Protein AF-A0A915PHS6-F1 (afdb_monomer)

Mean predicted aligned error: 7.38 Å

pLDDT: mean 86.79, std 9.76, range [47.12, 97.94]

Nearest PDB structures (foldseek):
  7b3a-assembly1_A  TM=6.253E-01  e=1.101E-06  Paenibacillus larvae subsp. larvae
  7n1l-assembly3_C  TM=7.952E-01  e=6.755E-03  Brucella abortus 2308
  7n1l-assembly3_G  TM=7.813E-01  e=8.537E-03  Brucella abortus 2308
  2cnt-assembly4_D  TM=6.034E-01  e=3.411E-01  Salmonella enterica subsp. enterica serovar Typhimurium str. LT2
  3f8k-assembly1_A  TM=5.743E-01  e=2.014E-01  Saccharolobus solfataricus P2

Secondary structure (DSSP, 8-state):
-EEEEEEE-SS-SS-EEEEEEEEEEEETTEEEEEEEEE-GGGTT-EEEEEE--TTTT-----TTTEEEEEEEEEESS----TTS-HHHHHHS---SEEHHHHHHHHHHHHHT-STTHHHH-EEEEEEETTT--HHHHHIIIIIS---EE--S-EEEEEE-HHHHHHHHHTT----TTEEEEE--TTTHHHHHHHHHHHBSS--HHHHHHHHTSTTEEEEEEEETTEEEEEEEEETTEEEEEEESSHHHHHHHHHHHHTTSPTTSPEEEEEE--SSHHHHHHHHT-SEEEEEEEEESS-----B-GGGEEEB-TTGGG-

Radius of gyration: 22.58 Å; Cα contacts (8 Å, |Δi|>4): 628; chains: 1; bounding box: 56×39×68 Å

Organism: NCBI:txid48799

Structure (mmCIF, N/CA/C/O backbone):
data_AF-A0A915PHS6-F1
#
_entry.id   AF-A0A915PHS6-F1
#
loop_
_atom_site.group_PDB
_atom_site.id
_atom_site.type_symbol
_atom_site.label_atom_id
_atom_site.label_alt_id
_atom_site.label_comp_id
_atom_site.label_asym_id
_atom_site.label_entity_id
_atom_site.label_seq_id
_atom_site.pdbx_PDB_ins_code
_atom_site.Cartn_x
_atom_site.Cartn_y
_atom_site.Cartn_z
_atom_site.occupancy
_atom_site.B_iso_or_equiv
_atom_site.auth_seq_id
_atom_site.auth_comp_id
_atom_site.auth_asym_id
_atom_site.auth_atom_id
_atom_site.pdbx_PDB_model_num
ATOM 1 N N . MET A 1 1 ? -8.489 11.944 3.911 1.00 85.25 1 MET A N 1
ATOM 2 C CA . MET A 1 1 ? -7.874 10.938 4.809 1.00 85.25 1 MET A CA 1
ATOM 3 C C . MET A 1 1 ? -8.516 11.085 6.174 1.00 85.25 1 MET A C 1
ATOM 5 O O . MET A 1 1 ? -8.616 12.214 6.632 1.00 85.25 1 MET A O 1
ATOM 9 N N . ALA A 1 2 ? -8.977 9.992 6.776 1.00 91.50 2 ALA A N 1
ATOM 10 C CA . ALA A 1 2 ? -9.532 9.974 8.125 1.00 91.50 2 ALA A CA 1
ATOM 11 C C . ALA A 1 2 ? -8.451 9.581 9.138 1.00 91.50 2 ALA A C 1
ATOM 13 O O . ALA A 1 2 ? -7.659 8.684 8.846 1.00 91.50 2 ALA A O 1
ATOM 14 N N . THR A 1 3 ? -8.426 10.212 10.312 1.00 93.69 3 THR A N 1
ATOM 15 C CA . THR A 1 3 ? -7.513 9.843 11.404 1.00 93.69 3 THR A CA 1
ATOM 16 C C . THR A 1 3 ? -8.230 9.761 12.744 1.00 93.69 3 THR A C 1
ATOM 18 O O . THR A 1 3 ? -9.164 10.513 13.029 1.00 93.69 3 THR A O 1
ATOM 21 N N . VAL A 1 4 ? -7.785 8.836 13.589 1.00 93.88 4 VAL A N 1
ATOM 22 C CA . VAL A 1 4 ? -8.309 8.650 14.944 1.00 93.88 4 VAL A CA 1
ATOM 23 C C . VAL A 1 4 ? -7.133 8.533 15.899 1.00 93.88 4 VAL A C 1
ATOM 25 O O . VAL A 1 4 ? -6.211 7.760 15.652 1.00 93.88 4 VAL A O 1
ATOM 28 N N . ILE A 1 5 ? -7.176 9.304 16.980 1.00 93.12 5 ILE A N 1
ATOM 29 C CA . ILE A 1 5 ? -6.213 9.266 18.082 1.00 93.12 5 ILE A CA 1
ATOM 30 C C . ILE A 1 5 ? -6.974 8.877 19.345 1.00 93.12 5 ILE A C 1
ATOM 32 O O . ILE A 1 5 ? -8.045 9.431 19.602 1.00 93.12 5 ILE A O 1
ATOM 36 N N . VAL A 1 6 ? -6.427 7.967 20.146 1.00 93.06 6 VAL A N 1
ATOM 37 C CA . VAL A 1 6 ? -6.936 7.670 21.489 1.00 93.06 6 VAL A CA 1
ATOM 38 C C . VAL A 1 6 ? -5.856 7.978 22.511 1.00 93.06 6 VAL A C 1
ATOM 40 O O . VAL A 1 6 ? -4.720 7.525 22.379 1.00 93.06 6 VAL A O 1
ATOM 43 N N . LEU A 1 7 ? -6.219 8.751 23.527 1.00 91.81 7 LEU A N 1
ATOM 44 C CA . LEU A 1 7 ? -5.337 9.171 24.605 1.00 91.81 7 LEU A CA 1
ATOM 45 C C . LEU A 1 7 ? -5.564 8.335 25.867 1.00 91.81 7 LEU A C 1
ATOM 47 O O . LEU A 1 7 ? -6.705 8.073 26.246 1.00 91.81 7 LEU A O 1
ATOM 51 N N . ASP A 1 8 ? -4.482 7.979 26.549 1.00 89.88 8 ASP A N 1
ATOM 52 C CA . ASP A 1 8 ? -4.525 7.529 27.937 1.00 89.88 8 ASP A CA 1
ATOM 53 C C . ASP A 1 8 ? -4.286 8.721 28.866 1.00 89.88 8 ASP A C 1
ATOM 55 O O . ASP A 1 8 ? -3.217 9.340 28.855 1.00 89.88 8 ASP A O 1
ATOM 59 N N . SER A 1 9 ? -5.304 9.041 29.660 1.00 78.38 9 SER A N 1
ATOM 60 C CA . SER A 1 9 ? -5.283 10.102 30.667 1.00 78.38 9 SER A CA 1
ATOM 61 C C . SER A 1 9 ? -5.549 9.580 32.081 1.00 78.38 9 SER A C 1
ATOM 63 O O . SER A 1 9 ? -5.835 10.383 32.964 1.00 78.38 9 SER A O 1
ATOM 65 N N . ILE A 1 10 ? -5.517 8.260 32.304 1.00 68.94 10 ILE A N 1
ATOM 66 C CA . ILE A 1 10 ? -5.968 7.659 33.570 1.00 68.94 10 ILE A CA 1
ATOM 67 C C . ILE A 1 10 ? -4.944 7.880 34.698 1.00 68.94 10 ILE A C 1
ATOM 69 O O . ILE A 1 10 ? -5.339 8.000 35.854 1.00 68.94 10 ILE A O 1
ATOM 73 N N . GLU A 1 11 ? -3.649 8.033 34.383 1.00 57.91 11 GLU A N 1
ATOM 74 C CA . GLU A 1 11 ? -2.589 8.113 35.411 1.00 57.91 11 GLU A CA 1
ATOM 75 C C . GLU A 1 11 ? -1.558 9.250 35.239 1.00 57.91 11 GLU A C 1
ATOM 77 O O . GLU A 1 11 ? -0.680 9.413 36.088 1.00 57.91 11 GLU A O 1
ATOM 82 N N . LYS A 1 12 ? -1.612 10.059 34.168 1.00 56.84 12 LYS A N 1
ATOM 83 C CA . LYS A 1 12 ? -0.543 11.030 33.839 1.00 56.84 12 LYS A CA 1
ATOM 84 C C . LYS A 1 12 ? -1.046 12.472 33.726 1.00 56.84 12 LYS A C 1
ATOM 86 O O . LYS A 1 12 ? -2.060 12.738 33.091 1.00 56.84 12 LYS A O 1
ATOM 91 N N . ASN A 1 13 ? -0.256 13.420 34.253 1.00 57.81 13 ASN A N 1
ATOM 92 C CA . ASN A 1 13 ? -0.472 14.874 34.105 1.00 57.81 13 ASN A CA 1
ATOM 93 C C . ASN A 1 13 ? -0.464 15.344 32.634 1.00 57.81 13 ASN A C 1
ATOM 95 O O . ASN A 1 13 ? -0.973 16.421 32.329 1.00 57.81 13 ASN A O 1
ATOM 99 N N . LEU A 1 14 ? 0.112 14.546 31.728 1.00 67.38 14 LEU A N 1
ATOM 100 C CA . LEU A 1 14 ? 0.072 14.735 30.279 1.00 67.38 14 LEU A CA 1
ATOM 101 C C . LEU A 1 14 ? -0.453 13.447 29.628 1.00 67.38 14 LEU A C 1
ATOM 103 O O . LEU A 1 14 ? 0.098 12.380 29.913 1.00 67.38 14 LEU A O 1
ATOM 107 N N . PRO A 1 15 ? -1.479 13.523 28.763 1.00 77.38 15 PRO A N 1
ATOM 108 C CA . PRO A 1 15 ? -2.030 12.346 28.113 1.00 77.38 15 PRO A CA 1
ATOM 109 C C . PRO A 1 15 ? -1.012 11.726 27.154 1.00 77.38 15 PRO A C 1
ATOM 111 O O . PRO A 1 15 ? -0.382 12.427 26.359 1.00 77.38 15 PRO A O 1
ATOM 114 N N . ALA A 1 16 ? -0.867 10.404 27.217 1.00 87.38 16 ALA A N 1
ATOM 115 C CA . ALA A 1 16 ? -0.057 9.639 26.273 1.00 87.38 16 ALA A CA 1
ATOM 116 C C . ALA A 1 16 ? -0.931 9.129 25.118 1.00 87.38 16 ALA A C 1
ATOM 118 O O . ALA A 1 16 ? -2.121 8.884 25.302 1.00 87.38 16 ALA A O 1
ATOM 119 N N . ILE A 1 17 ? -0.358 8.945 23.926 1.00 89.88 17 ILE A N 1
ATOM 120 C CA . ILE A 1 17 ? -1.075 8.309 22.811 1.00 89.88 17 ILE A CA 1
ATOM 121 C C . ILE A 1 17 ? -1.164 6.810 23.103 1.00 89.88 17 ILE A C 1
ATOM 123 O O . ILE A 1 17 ? -0.149 6.122 23.115 1.00 89.88 17 ILE A O 1
ATOM 127 N N . ALA A 1 18 ? -2.379 6.319 23.334 1.00 92.75 18 ALA A N 1
ATOM 128 C CA . ALA A 1 18 ? -2.661 4.909 23.577 1.00 92.75 18 ALA A CA 1
ATOM 129 C C . ALA A 1 18 ? -2.905 4.138 22.276 1.00 92.75 18 ALA A C 1
ATOM 131 O O . ALA A 1 18 ? -2.557 2.962 22.176 1.00 92.75 18 ALA A O 1
ATOM 132 N N . ALA A 1 19 ? -3.515 4.790 21.284 1.00 93.75 19 ALA A N 1
ATOM 133 C CA . ALA A 1 19 ? -3.708 4.232 19.953 1.00 93.75 19 ALA A CA 1
ATOM 134 C C . ALA A 1 19 ? -3.827 5.316 18.881 1.00 93.75 19 ALA A C 1
ATOM 136 O O . ALA A 1 19 ? -4.217 6.455 19.156 1.00 93.75 19 ALA A O 1
ATOM 137 N N . LEU A 1 20 ? -3.513 4.934 17.647 1.00 94.38 20 LEU A N 1
ATOM 138 C CA . LEU A 1 20 ? -3.573 5.784 16.470 1.00 94.38 20 LEU A CA 1
ATOM 139 C C . LEU A 1 20 ? -3.988 4.951 15.255 1.00 94.38 20 LEU A C 1
ATOM 141 O O . LEU A 1 20 ? -3.519 3.832 15.062 1.00 94.38 20 LEU A O 1
ATOM 145 N N . GLY A 1 21 ? -4.820 5.518 14.390 1.00 94.94 21 GLY A N 1
ATOM 146 C CA . GLY A 1 21 ? -5.113 4.912 13.099 1.00 94.94 21 GLY A CA 1
ATOM 147 C C . GLY A 1 21 ? -5.389 5.939 12.014 1.00 94.94 21 GLY A C 1
ATOM 148 O O . GLY A 1 21 ? -5.807 7.069 12.290 1.00 94.94 21 GLY A O 1
ATOM 149 N N . ALA A 1 22 ? -5.168 5.526 10.768 1.00 94.25 22 ALA A N 1
ATOM 150 C CA . ALA A 1 22 ? -5.474 6.322 9.590 1.00 94.25 22 ALA A CA 1
ATOM 151 C C . ALA A 1 22 ? -6.079 5.471 8.473 1.00 94.25 22 ALA A C 1
ATOM 153 O O . ALA A 1 22 ? -5.650 4.347 8.208 1.00 94.25 22 ALA A O 1
ATOM 154 N N . MET A 1 23 ? -7.061 6.045 7.781 1.00 93.06 23 MET A N 1
ATOM 155 C CA . MET A 1 23 ? -7.751 5.410 6.665 1.00 93.06 23 MET A CA 1
ATOM 156 C C . MET A 1 23 ? -7.841 6.374 5.484 1.00 93.06 23 MET A C 1
ATOM 158 O O . MET A 1 23 ? -8.234 7.539 5.615 1.00 93.06 23 MET A O 1
ATOM 162 N N . HIS A 1 24 ? -7.479 5.882 4.308 1.00 89.19 24 HIS A N 1
ATOM 163 C CA . HIS A 1 24 ? -7.604 6.611 3.058 1.00 89.19 24 HIS A CA 1
ATOM 164 C C . HIS A 1 24 ? -8.851 6.140 2.309 1.00 89.19 24 HIS A C 1
ATOM 166 O O . HIS A 1 24 ? -9.047 4.941 2.132 1.00 89.19 24 HIS A O 1
ATOM 172 N N . ILE A 1 25 ? -9.696 7.079 1.880 1.00 86.69 25 ILE A N 1
ATOM 173 C CA . ILE A 1 25 ? -10.832 6.772 1.007 1.00 86.69 25 ILE A CA 1
ATOM 174 C C . ILE A 1 25 ? -10.281 6.708 -0.407 1.00 86.69 25 ILE A C 1
ATOM 176 O O . ILE A 1 25 ? -9.765 7.704 -0.906 1.00 86.69 25 ILE A O 1
ATOM 180 N N . CYS A 1 26 ? -10.398 5.540 -1.018 1.00 79.75 26 CYS A N 1
ATOM 181 C CA . CYS A 1 26 ? -9.968 5.307 -2.382 1.00 79.75 26 CYS A CA 1
ATOM 182 C C . CYS A 1 26 ? -11.091 5.687 -3.361 1.00 79.75 26 CYS A C 1
ATOM 184 O O . CYS A 1 26 ? -10.913 6.502 -4.259 1.00 79.75 26 CYS A O 1
ATOM 186 N N . THR A 1 27 ? -12.292 5.167 -3.112 1.00 79.19 27 THR A N 1
ATOM 187 C CA . THR A 1 27 ? -13.533 5.550 -3.795 1.00 79.19 27 THR A CA 1
ATOM 188 C C . THR A 1 27 ? -14.675 5.583 -2.781 1.00 79.19 27 THR A C 1
ATOM 190 O O . THR A 1 27 ? -14.495 5.206 -1.624 1.00 79.19 27 THR A O 1
ATOM 193 N N . ASN A 1 28 ? -15.887 5.958 -3.200 1.00 81.62 28 ASN A N 1
ATOM 194 C CA . ASN A 1 28 ? -17.066 5.965 -2.316 1.00 81.62 28 ASN A CA 1
ATOM 195 C C . ASN A 1 28 ? -17.336 4.611 -1.624 1.00 81.62 28 ASN A C 1
ATOM 197 O O . ASN A 1 28 ? -17.980 4.575 -0.577 1.00 81.62 28 ASN A O 1
ATOM 201 N N . ASN A 1 29 ? -16.853 3.509 -2.206 1.00 86.12 29 ASN A N 1
ATOM 202 C CA . ASN A 1 29 ? -17.074 2.147 -1.726 1.00 86.12 29 ASN A CA 1
ATOM 203 C C . ASN A 1 29 ? -15.782 1.409 -1.354 1.00 86.12 29 ASN A C 1
ATOM 205 O O . ASN A 1 29 ? -15.838 0.241 -0.981 1.00 86.12 29 ASN A O 1
ATOM 209 N N . GLN A 1 30 ? -14.623 2.054 -1.449 1.00 85.81 30 GLN A N 1
ATOM 210 C CA . GLN A 1 30 ? -13.343 1.400 -1.222 1.00 85.81 30 GLN A CA 1
ATOM 211 C C . GLN A 1 30 ? -12.450 2.282 -0.365 1.00 85.81 30 GLN A C 1
ATOM 213 O O . GLN A 1 30 ? -12.277 3.467 -0.647 1.00 85.81 30 GLN A O 1
ATOM 218 N N . ALA A 1 31 ? -11.863 1.701 0.673 1.00 89.94 31 ALA A N 1
ATOM 219 C CA . ALA A 1 31 ? -10.878 2.376 1.502 1.00 89.94 31 ALA A CA 1
ATOM 220 C C . ALA A 1 31 ? -9.658 1.490 1.753 1.00 89.94 31 ALA A C 1
ATOM 222 O O . ALA A 1 31 ? -9.696 0.266 1.592 1.00 89.94 31 ALA A O 1
ATOM 223 N N . TYR A 1 32 ? -8.574 2.132 2.164 1.00 91.44 32 TYR A N 1
ATOM 224 C CA . TYR A 1 32 ? -7.339 1.494 2.579 1.00 91.44 32 TYR A CA 1
ATOM 225 C C . TYR A 1 32 ? -7.025 1.893 4.020 1.00 91.44 32 TYR A C 1
ATOM 227 O O . TYR A 1 32 ? -6.906 3.082 4.334 1.00 91.44 32 TYR A O 1
ATOM 235 N N . LEU A 1 33 ? -6.926 0.902 4.902 1.00 93.00 33 LEU A N 1
ATOM 236 C CA . LEU A 1 33 ? -6.475 1.086 6.275 1.00 93.00 33 LEU A CA 1
ATOM 237 C C . LEU A 1 33 ? -4.948 1.185 6.251 1.00 93.00 33 LEU A C 1
ATOM 239 O O . LEU A 1 33 ? -4.263 0.182 6.081 1.00 93.00 33 LEU A O 1
ATOM 243 N N . MET A 1 34 ? -4.432 2.408 6.376 1.00 89.81 34 MET A N 1
ATOM 244 C CA . MET A 1 34 ? -3.001 2.683 6.222 1.00 89.81 34 MET A CA 1
ATOM 245 C C . MET A 1 34 ? -2.196 2.122 7.391 1.00 89.81 34 MET A C 1
ATOM 247 O O . MET A 1 34 ? -1.135 1.547 7.188 1.00 89.81 34 MET A O 1
ATOM 251 N N . PHE A 1 35 ? -2.707 2.318 8.604 1.00 86.69 35 PHE A N 1
ATOM 252 C CA . PHE A 1 35 ? -2.180 1.739 9.831 1.00 86.69 35 PHE A CA 1
ATOM 253 C C . PHE A 1 35 ? -3.251 1.824 10.925 1.00 86.69 35 PHE A C 1
ATOM 255 O O . PHE A 1 35 ? -4.140 2.684 10.890 1.00 86.69 35 PHE A O 1
ATOM 262 N N . CYS A 1 36 ? -3.161 0.921 11.895 1.00 88.56 36 CYS A N 1
ATOM 263 C CA . CYS A 1 36 ? -4.019 0.870 13.072 1.00 88.56 36 CYS A CA 1
ATOM 264 C C . CYS A 1 36 ? -3.206 0.249 14.209 1.00 88.56 36 CYS A C 1
ATOM 266 O O . CYS A 1 36 ? -3.013 -0.968 14.262 1.00 88.56 36 CYS A O 1
ATOM 268 N N . GLU A 1 37 ? -2.667 1.104 15.071 1.00 89.75 37 GLU A N 1
ATOM 269 C CA . GLU A 1 37 ? -1.677 0.741 16.079 1.00 89.75 37 GLU A CA 1
ATOM 270 C C . GLU A 1 37 ? -2.137 1.150 17.473 1.00 89.75 37 GLU A C 1
ATOM 272 O O . GLU A 1 37 ? -2.827 2.153 17.664 1.00 89.75 37 GLU A O 1
ATOM 277 N N . CYS A 1 38 ? -1.752 0.355 18.465 1.00 90.19 38 CYS A N 1
ATOM 278 C CA . CYS A 1 38 ? -1.975 0.661 19.865 1.00 90.19 38 CYS A CA 1
ATOM 279 C C . CYS A 1 38 ? -0.761 0.254 20.687 1.00 90.19 38 CYS A C 1
ATOM 281 O O . CYS A 1 38 ? -0.020 -0.659 20.310 1.00 90.19 38 CYS A O 1
ATOM 283 N N . ASP A 1 39 ? -0.600 0.905 21.834 1.00 90.12 39 ASP A N 1
ATOM 284 C CA . ASP A 1 39 ? 0.405 0.532 22.818 1.00 90.12 39 ASP A CA 1
ATOM 285 C C . ASP A 1 39 ? 0.224 -0.945 23.217 1.00 90.12 39 ASP A C 1
ATOM 287 O O . ASP A 1 39 ? -0.899 -1.451 23.365 1.00 90.12 39 ASP A O 1
ATOM 291 N N . LEU A 1 40 ? 1.351 -1.643 23.384 1.00 85.75 40 LEU A N 1
ATOM 292 C CA . LEU A 1 40 ? 1.417 -3.051 23.766 1.00 85.75 40 LEU A CA 1
ATOM 293 C C . LEU A 1 40 ? 0.604 -3.335 25.034 1.00 85.75 40 LEU A C 1
ATOM 295 O O . LEU A 1 40 ? -0.014 -4.397 25.130 1.00 85.75 40 LEU A O 1
ATOM 299 N N . GLN A 1 41 ? 0.551 -2.384 25.974 1.00 87.88 41 GLN A N 1
ATOM 300 C CA . GLN A 1 41 ? -0.193 -2.548 27.225 1.00 87.88 41 GLN A CA 1
ATOM 301 C C . GLN A 1 41 ? -1.717 -2.667 27.032 1.00 87.88 41 GLN A C 1
ATOM 303 O O . GLN A 1 41 ? -2.399 -3.184 27.919 1.00 87.88 41 GLN A O 1
ATOM 308 N N . TYR A 1 42 ? -2.250 -2.240 25.879 1.00 88.50 42 TYR A N 1
ATOM 309 C CA . TYR A 1 42 ? -3.680 -2.304 25.549 1.00 88.50 42 TYR A CA 1
ATOM 310 C C . TYR A 1 42 ? -4.042 -3.369 24.513 1.00 88.50 42 TYR A C 1
ATOM 312 O O . TYR A 1 42 ? -5.229 -3.625 24.327 1.00 88.50 42 TYR A O 1
ATOM 320 N N . ILE A 1 43 ? -3.071 -4.027 23.861 1.00 82.06 43 ILE A N 1
ATOM 321 C CA . ILE A 1 43 ? -3.335 -4.985 22.763 1.00 82.06 43 ILE A CA 1
ATOM 322 C C . ILE A 1 43 ? -4.358 -6.059 23.148 1.00 82.06 43 ILE A C 1
ATOM 324 O O . ILE A 1 43 ? -5.169 -6.472 22.323 1.00 82.06 43 ILE A O 1
ATOM 328 N N . THR A 1 44 ? -4.311 -6.527 24.394 1.00 79.62 44 THR A N 1
ATOM 329 C CA . THR A 1 44 ? -5.174 -7.611 24.889 1.00 79.62 44 THR A CA 1
ATOM 330 C C . THR A 1 44 ? -6.273 -7.133 25.829 1.00 79.62 44 THR A C 1
ATOM 332 O O . THR A 1 44 ? -6.993 -7.962 26.372 1.00 79.62 44 THR A O 1
ATOM 335 N N . LYS A 1 45 ? -6.402 -5.819 26.034 1.00 85.94 45 LYS A N 1
ATOM 336 C CA . LYS A 1 45 ? -7.360 -5.259 26.983 1.00 85.94 45 LYS A CA 1
ATOM 337 C C . LYS A 1 45 ? -8.618 -4.785 26.277 1.00 85.94 45 LYS A C 1
ATOM 339 O O . LYS A 1 45 ? -8.561 -4.231 25.176 1.00 85.94 45 LYS A O 1
ATOM 344 N N . SER A 1 46 ? -9.731 -4.942 26.976 1.00 90.31 46 SER A N 1
ATOM 345 C CA . SER A 1 46 ? -10.979 -4.281 26.640 1.00 90.31 46 SER A CA 1
ATOM 346 C C . SER A 1 46 ? -11.000 -2.903 27.294 1.00 90.31 46 SER A C 1
ATOM 348 O O . SER A 1 46 ? -10.579 -2.729 28.436 1.00 90.31 46 SER A O 1
ATOM 350 N N . VAL A 1 47 ? -11.472 -1.895 26.572 1.00 92.75 47 VAL A N 1
ATOM 351 C CA . VAL A 1 47 ? -11.544 -0.512 27.049 1.00 92.75 47 VAL A CA 1
ATOM 352 C C . VAL A 1 47 ? -12.893 0.093 26.704 1.00 92.75 47 VAL A C 1
ATOM 354 O O . VAL A 1 47 ? -13.551 -0.313 25.744 1.00 92.75 47 VAL A O 1
ATOM 357 N N . THR A 1 48 ? -13.280 1.103 27.470 1.00 92.94 48 THR A N 1
ATOM 358 C CA . THR A 1 48 ? -14.302 2.065 27.057 1.00 92.94 48 THR A CA 1
ATOM 359 C C . THR A 1 48 ? -13.608 3.371 26.700 1.00 92.94 48 THR A C 1
ATOM 361 O O . THR A 1 48 ? -12.621 3.758 27.333 1.00 92.94 48 THR A O 1
ATOM 364 N N . VAL A 1 49 ? -14.112 4.054 25.679 1.00 92.81 49 VAL A N 1
ATOM 365 C CA . VAL A 1 49 ? -13.571 5.333 25.211 1.00 92.81 49 VAL A CA 1
ATOM 366 C C . VAL A 1 49 ? -14.671 6.381 25.186 1.00 92.81 49 VAL A C 1
ATOM 368 O O . VAL A 1 49 ? -15.844 6.065 25.006 1.00 92.81 49 VAL A O 1
ATOM 371 N N . GLU A 1 50 ? -14.291 7.636 25.363 1.00 91.19 50 GLU A N 1
ATOM 372 C CA . GLU A 1 50 ? -15.194 8.777 25.241 1.00 91.19 50 GLU A CA 1
ATOM 373 C C . GLU A 1 50 ? -14.532 9.904 24.447 1.00 91.19 50 GLU A C 1
ATOM 375 O O . GLU A 1 50 ? -13.305 9.950 24.310 1.00 91.19 50 GLU A O 1
ATOM 380 N N . ASP A 1 51 ? -15.340 10.823 23.917 1.00 87.69 51 ASP A N 1
ATOM 381 C CA . ASP A 1 51 ? -14.822 11.981 23.195 1.00 87.69 51 ASP A CA 1
ATOM 382 C C . ASP A 1 51 ? -13.891 12.805 24.092 1.00 87.69 51 ASP A C 1
ATOM 384 O O . ASP A 1 51 ? -14.238 13.230 25.202 1.00 87.69 51 ASP A O 1
ATOM 388 N N . CYS A 1 52 ? -12.687 13.076 23.590 1.00 83.06 52 CYS A N 1
ATOM 389 C CA . CYS A 1 52 ? -11.774 13.973 24.270 1.00 83.06 52 CYS A CA 1
ATOM 390 C C . CYS A 1 52 ? -12.306 15.406 24.128 1.00 83.06 52 CYS A C 1
ATOM 392 O O . CYS A 1 52 ? -12.417 15.943 23.020 1.00 83.06 52 CYS A O 1
ATOM 394 N N . LYS A 1 53 ? -12.641 16.052 25.252 1.00 71.81 53 LYS A N 1
ATOM 395 C CA . LYS A 1 53 ? -13.016 17.471 25.254 1.00 71.81 53 LYS A CA 1
ATOM 396 C C . LYS A 1 53 ? -11.795 18.295 24.836 1.00 71.81 53 LYS A C 1
ATOM 398 O O . LYS A 1 53 ? -10.832 18.443 25.579 1.00 71.81 53 LYS A O 1
ATOM 403 N N . LEU A 1 54 ? -11.860 18.810 23.610 1.00 59.66 54 LEU A N 1
ATOM 404 C CA . LEU A 1 54 ? -10.789 19.501 22.877 1.00 59.66 54 LEU A CA 1
ATOM 405 C C . LEU A 1 54 ? -10.120 20.670 23.612 1.00 59.66 54 LEU A C 1
ATOM 407 O O . LEU A 1 54 ? -8.998 21.037 23.270 1.00 59.66 54 LEU A O 1
ATOM 411 N N . GLU A 1 55 ? -10.793 21.238 24.609 1.00 54.31 55 GLU A N 1
ATOM 412 C CA . GLU A 1 55 ? -10.335 22.400 25.373 1.00 54.31 55 GLU A CA 1
ATOM 413 C C . GLU A 1 55 ? -9.145 22.094 26.297 1.00 54.31 55 GLU A C 1
ATOM 415 O O . GLU A 1 55 ? -8.458 23.021 26.712 1.00 54.31 55 GLU A O 1
ATOM 420 N N . THR A 1 56 ? -8.857 20.823 26.605 1.00 54.62 56 THR A N 1
ATOM 421 C CA . THR A 1 56 ? -7.857 20.476 27.632 1.00 54.62 56 THR A CA 1
ATOM 422 C C . THR A 1 56 ? -6.449 20.196 27.077 1.00 54.62 56 THR A C 1
ATOM 424 O O . THR A 1 56 ? -5.481 20.349 27.816 1.00 54.62 56 THR A O 1
ATOM 427 N N . TYR A 1 57 ? -6.294 19.837 25.789 1.00 56.22 57 TYR A N 1
ATOM 428 C CA . TYR A 1 57 ? -5.005 19.346 25.245 1.00 56.22 57 TYR A CA 1
ATOM 429 C C . TYR A 1 57 ? -4.635 19.828 23.820 1.00 56.22 57 TYR A C 1
ATOM 431 O O . TYR A 1 57 ? -3.616 19.404 23.289 1.00 56.22 57 TYR A O 1
ATOM 439 N N . CYS A 1 58 ? -5.437 20.717 23.215 1.00 47.12 58 CYS A N 1
ATOM 440 C CA . CYS A 1 58 ? -5.208 21.447 21.952 1.00 47.12 58 CYS A CA 1
ATOM 441 C C . CYS A 1 58 ? -4.475 20.727 20.794 1.00 47.12 58 CYS A C 1
ATOM 443 O O . CYS A 1 58 ? -3.258 20.811 20.648 1.00 47.12 58 CYS A O 1
ATOM 445 N N . LEU A 1 59 ? -5.261 20.267 19.817 1.00 55.16 59 LEU A N 1
ATOM 446 C CA . LEU A 1 59 ? -4.947 20.381 18.387 1.00 55.16 59 LEU A CA 1
ATOM 447 C C . LEU A 1 59 ? -6.193 20.980 17.715 1.00 55.16 59 LEU A C 1
ATOM 449 O O . LEU A 1 59 ? -7.311 20.579 18.043 1.00 55.16 59 LEU A O 1
ATOM 453 N N . LYS A 1 60 ? -6.041 21.942 16.793 1.00 59.81 60 LYS A N 1
ATOM 454 C CA . LYS A 1 60 ? -7.132 22.334 15.880 1.00 59.81 60 LYS A CA 1
ATOM 455 C C . LYS A 1 60 ? -7.414 21.133 14.976 1.00 59.81 60 LYS A C 1
ATOM 457 O O . LYS A 1 60 ? -6.871 21.055 13.880 1.00 59.81 60 LYS A O 1
ATOM 462 N N . ILE A 1 61 ? -8.184 20.168 15.469 1.00 70.06 61 ILE A N 1
ATOM 463 C CA . ILE A 1 61 ? -8.543 18.998 14.681 1.00 70.06 61 ILE A CA 1
ATOM 464 C C . ILE A 1 61 ? -9.688 19.362 13.752 1.00 70.06 61 ILE A C 1
ATOM 466 O O . ILE A 1 61 ? -10.669 19.998 14.154 1.00 70.06 61 ILE A O 1
ATOM 470 N N . ASP A 1 62 ? -9.575 18.936 12.506 1.00 77.75 62 ASP A N 1
ATOM 471 C CA . ASP A 1 62 ? -10.702 18.972 11.595 1.00 77.75 62 ASP A CA 1
ATOM 472 C C . ASP A 1 62 ? -11.675 17.861 11.998 1.00 77.75 62 ASP A C 1
ATOM 474 O O . ASP A 1 62 ? -11.506 16.703 11.621 1.00 77.75 62 ASP A O 1
ATOM 478 N N . LYS A 1 63 ? -12.714 18.206 12.765 1.00 73.81 63 LYS A N 1
ATOM 479 C CA . LYS A 1 63 ? -13.748 17.254 13.200 1.00 73.81 63 LYS A CA 1
ATOM 480 C C . LYS A 1 63 ? -14.476 16.568 12.037 1.00 73.81 63 LYS A C 1
ATOM 482 O O . LYS A 1 63 ? -15.223 15.627 12.286 1.00 73.81 63 LYS A O 1
ATOM 487 N N . SER A 1 64 ? -14.330 17.001 10.790 1.00 77.00 64 SER A N 1
ATOM 488 C CA . SER A 1 64 ? -14.905 16.259 9.664 1.00 77.00 64 SER A CA 1
ATOM 489 C C . SER A 1 64 ? -14.064 15.038 9.270 1.00 77.00 64 SER A C 1
ATOM 491 O O . SER A 1 64 ? -14.627 14.046 8.813 1.00 77.00 64 SER A O 1
ATOM 493 N N . HIS A 1 65 ? -12.757 15.055 9.553 1.00 83.88 65 HIS A N 1
ATOM 494 C CA . HIS A 1 65 ? -11.805 14.013 9.150 1.00 83.88 65 HIS A CA 1
ATOM 495 C C . HIS A 1 65 ? -11.019 13.394 10.312 1.00 83.88 65 HIS A C 1
ATOM 497 O O . HIS A 1 65 ? -10.336 12.391 10.127 1.00 83.88 65 HIS A O 1
ATOM 503 N N . GLN A 1 66 ? -11.100 13.973 11.505 1.00 88.56 66 GLN A N 1
ATOM 504 C CA . GLN A 1 66 ? -10.280 13.599 12.648 1.00 88.56 66 GLN A CA 1
ATOM 505 C C . GLN A 1 66 ? -11.148 13.362 13.887 1.00 88.56 66 GLN A C 1
ATOM 507 O O . GLN A 1 66 ? -12.118 14.086 14.152 1.00 88.56 66 GLN A O 1
ATOM 512 N N . ARG A 1 67 ? -10.792 12.346 14.675 1.00 89.50 67 ARG A N 1
ATOM 513 C CA . ARG A 1 67 ? -11.362 12.087 16.005 1.00 89.50 67 ARG A CA 1
ATOM 514 C C . ARG A 1 67 ? -10.252 11.975 17.035 1.00 89.50 67 ARG A C 1
ATOM 516 O O . ARG A 1 67 ? -9.207 11.385 16.774 1.00 89.50 67 ARG A O 1
ATOM 523 N N . CYS A 1 68 ? -10.511 12.534 18.209 1.00 90.19 68 CYS A N 1
ATOM 524 C CA . CYS A 1 68 ? -9.663 12.386 19.379 1.00 90.19 68 CYS A CA 1
ATOM 525 C C . CYS A 1 68 ? -10.531 11.849 20.513 1.00 90.19 68 CYS A C 1
ATOM 527 O O . CYS A 1 68 ? -11.485 12.506 20.931 1.00 90.19 68 CYS A O 1
ATOM 529 N N . LEU A 1 69 ? -10.209 10.649 20.973 1.00 91.50 69 LEU A N 1
ATOM 530 C CA . LEU A 1 69 ? -10.879 9.969 22.069 1.00 91.50 69 LEU A CA 1
ATOM 531 C C . LEU A 1 69 ? -9.939 9.884 23.268 1.00 91.50 69 LEU A C 1
ATOM 533 O O . LEU A 1 69 ? -8.725 10.043 23.137 1.00 91.50 69 LEU A O 1
ATOM 537 N N . LYS A 1 70 ? -10.489 9.586 24.437 1.00 91.75 70 LYS A N 1
ATOM 538 C CA . LYS A 1 70 ? -9.714 9.201 25.615 1.00 91.75 70 LYS A CA 1
ATOM 539 C C . LYS A 1 70 ? -10.260 7.918 26.223 1.00 91.75 70 LYS A C 1
ATOM 541 O O . LYS A 1 70 ? -11.465 7.674 26.170 1.00 91.75 70 LYS A O 1
ATOM 546 N N . ILE A 1 71 ? -9.370 7.108 26.784 1.00 92.94 71 ILE A N 1
ATOM 547 C CA . ILE A 1 71 ? -9.750 5.914 27.538 1.00 92.94 71 ILE A CA 1
ATOM 548 C C . ILE A 1 71 ? -10.446 6.375 28.819 1.00 92.94 71 ILE A C 1
ATOM 550 O O . ILE A 1 71 ? -9.886 7.162 29.582 1.00 92.94 71 ILE A O 1
ATOM 554 N N . SER A 1 72 ? -11.671 5.898 29.035 1.00 91.31 72 SER A N 1
ATOM 555 C CA . SER A 1 72 ? -12.418 6.152 30.266 1.00 91.31 72 SER A CA 1
ATOM 556 C C . SER A 1 72 ? -12.206 5.038 31.285 1.00 91.31 72 SER A C 1
ATOM 558 O O . SER A 1 72 ? -11.896 5.342 32.430 1.00 91.31 72 SER A O 1
ATOM 560 N N . ASN A 1 73 ? -12.283 3.768 30.867 1.00 90.88 73 ASN A N 1
ATOM 561 C CA . ASN A 1 73 ? -12.025 2.604 31.719 1.00 90.88 73 ASN A CA 1
ATOM 562 C C . ASN A 1 73 ? -11.213 1.533 30.980 1.00 90.88 73 ASN A C 1
ATOM 564 O O . ASN A 1 73 ? -11.301 1.393 29.756 1.00 90.88 73 ASN A O 1
ATOM 568 N N . ILE A 1 74 ? -10.469 0.738 31.754 1.00 91.75 74 ILE A N 1
ATOM 569 C CA . ILE A 1 74 ? -9.688 -0.413 31.293 1.00 91.75 74 ILE A CA 1
ATOM 570 C C . ILE A 1 74 ? -10.214 -1.666 31.993 1.00 91.75 74 ILE A C 1
ATOM 572 O O . ILE A 1 74 ? -10.401 -1.668 33.208 1.00 91.75 74 ILE A O 1
ATOM 576 N N . TRP A 1 75 ? -10.404 -2.734 31.227 1.00 89.06 75 TRP A N 1
ATOM 577 C CA . TRP A 1 75 ? -10.939 -4.005 31.692 1.00 89.06 75 TRP A CA 1
ATOM 578 C C . TRP A 1 75 ? -9.987 -5.141 31.312 1.00 89.06 75 TRP A C 1
ATOM 580 O O . TRP A 1 75 ? -9.587 -5.275 30.153 1.00 89.06 75 TRP A O 1
ATOM 590 N N . ASP A 1 76 ? -9.639 -5.980 32.289 1.00 82.62 76 ASP A N 1
ATOM 591 C CA . ASP A 1 76 ? -8.719 -7.111 32.089 1.00 82.62 76 ASP A CA 1
ATOM 592 C C . ASP A 1 76 ? -9.401 -8.355 31.491 1.00 82.62 76 ASP A C 1
ATOM 594 O O . ASP A 1 76 ? -8.733 -9.336 31.164 1.00 82.62 76 ASP A O 1
ATOM 598 N N . LYS A 1 77 ? -10.732 -8.341 31.368 1.00 78.00 77 LYS A N 1
ATOM 599 C CA . LYS A 1 77 ? -11.521 -9.417 30.761 1.00 78.00 77 LYS A CA 1
ATOM 600 C C . LYS A 1 77 ? -12.546 -8.839 29.803 1.00 78.00 77 LYS A C 1
ATOM 602 O O . LYS A 1 77 ? -13.133 -7.792 30.079 1.00 78.00 77 LYS A O 1
ATOM 607 N N . ASP A 1 78 ? -12.780 -9.561 28.718 1.00 76.69 78 ASP A N 1
ATOM 608 C CA . ASP A 1 78 ? -13.873 -9.264 27.803 1.00 76.69 78 ASP A CA 1
ATOM 609 C C . ASP A 1 78 ? -15.218 -9.589 28.456 1.00 76.69 78 ASP A C 1
ATOM 611 O O . ASP A 1 78 ? -15.320 -10.475 29.312 1.00 76.69 78 ASP A O 1
ATOM 615 N N . LEU A 1 79 ? -16.253 -8.850 28.058 1.00 76.62 79 LEU A N 1
ATOM 616 C CA . LEU A 1 79 ? -17.624 -9.173 28.434 1.00 76.62 79 LEU A CA 1
ATOM 617 C C . LEU A 1 79 ? -18.028 -10.489 27.770 1.00 76.62 79 LEU A C 1
ATOM 619 O O . LEU A 1 79 ? -17.934 -10.646 26.552 1.00 76.62 79 LEU A O 1
ATOM 623 N N . ASP A 1 80 ? -18.493 -11.431 28.584 1.00 76.38 80 ASP A N 1
ATOM 624 C CA . ASP A 1 80 ? -19.053 -12.680 28.093 1.00 76.38 80 ASP A CA 1
ATOM 625 C C . ASP A 1 80 ? -20.522 -12.473 27.712 1.00 76.38 80 ASP A C 1
ATOM 627 O O . ASP A 1 80 ? -21.414 -12.438 28.560 1.00 76.38 80 ASP A O 1
ATOM 631 N N . TYR A 1 81 ? -20.762 -12.335 26.411 1.00 75.69 81 TYR A N 1
ATOM 632 C CA . TYR A 1 81 ? -22.104 -12.189 25.850 1.00 75.69 81 TYR A CA 1
ATOM 633 C C . TYR A 1 81 ? -22.784 -13.538 25.556 1.00 75.69 81 TYR A C 1
ATOM 635 O O . TYR A 1 81 ? -23.921 -13.548 25.089 1.00 75.69 81 TYR A O 1
ATOM 643 N N . SER A 1 82 ? -22.130 -14.682 25.806 1.00 77.44 82 SER A N 1
ATOM 644 C CA . SER A 1 82 ? -22.650 -16.006 25.420 1.00 77.44 82 SER A CA 1
ATOM 645 C C . SER A 1 82 ? -23.954 -16.388 26.128 1.00 77.44 82 SER A C 1
ATOM 647 O O . SER A 1 82 ? -24.751 -17.154 25.587 1.00 77.44 82 SER A O 1
ATOM 649 N N . GLY A 1 83 ? -24.192 -15.830 27.318 1.00 80.44 83 GLY A N 1
ATOM 650 C CA . GLY A 1 83 ? -25.424 -16.019 28.081 1.00 80.44 83 GLY A CA 1
ATOM 651 C C . GLY A 1 83 ? -26.560 -15.061 27.710 1.00 80.44 83 GLY A C 1
ATOM 652 O O . GLY A 1 83 ? -27.655 -15.198 28.259 1.00 80.44 83 GLY A O 1
ATOM 653 N N . LEU A 1 84 ? -26.328 -14.084 26.825 1.00 81.81 84 LEU A N 1
ATOM 654 C CA . LEU A 1 84 ? -27.338 -13.090 26.472 1.00 81.81 84 LEU A CA 1
ATOM 655 C C . LEU A 1 84 ? -28.208 -13.538 25.285 1.00 81.81 84 LEU A C 1
ATOM 657 O O . LEU A 1 84 ? -27.734 -14.217 24.372 1.00 81.81 84 LEU A O 1
ATOM 661 N N . PRO A 1 85 ? -29.491 -13.131 25.255 1.00 82.88 85 PRO A N 1
ATOM 662 C CA . PRO A 1 85 ? -30.349 -13.325 24.092 1.00 82.88 85 PRO A CA 1
ATOM 663 C C . PRO A 1 85 ? -29.745 -12.753 22.801 1.00 82.88 85 PRO A C 1
ATOM 665 O O . PRO A 1 85 ? -29.122 -11.696 22.811 1.00 82.88 85 PRO A O 1
ATOM 668 N N . ILE A 1 86 ? -30.036 -13.386 21.661 1.00 79.94 86 ILE A N 1
ATOM 669 C CA . ILE A 1 86 ? -29.515 -12.999 20.332 1.00 79.94 86 ILE A CA 1
ATOM 670 C C . ILE A 1 86 ? -29.807 -11.529 19.977 1.00 79.94 86 ILE A C 1
ATOM 672 O O . ILE A 1 86 ? -29.043 -10.900 19.256 1.00 79.94 86 ILE A O 1
ATOM 676 N N . TYR A 1 87 ? -30.895 -10.941 20.478 1.00 81.31 87 TYR A N 1
ATOM 677 C CA . TYR A 1 87 ? -31.181 -9.536 20.182 1.00 81.31 87 TYR A CA 1
ATOM 678 C C . TYR A 1 87 ? -30.159 -8.585 20.831 1.00 81.31 87 TYR A C 1
ATOM 680 O O . TYR A 1 87 ? -29.871 -7.542 20.255 1.00 81.31 87 TYR A O 1
ATOM 688 N N . PHE A 1 88 ? -29.564 -8.937 21.978 1.00 77.88 88 PHE A N 1
ATOM 689 C CA . PHE A 1 88 ? -28.500 -8.126 22.576 1.00 77.88 88 PHE A CA 1
ATOM 690 C C . PHE A 1 88 ? -27.283 -8.070 21.655 1.00 77.88 88 PHE A C 1
ATOM 692 O O . PHE A 1 88 ? -26.769 -6.992 21.386 1.00 77.88 88 PHE A O 1
ATOM 699 N N . SER A 1 89 ? -26.883 -9.199 21.063 1.00 70.31 89 SER A N 1
ATOM 700 C CA . SER A 1 89 ? -25.738 -9.212 20.148 1.00 70.31 89 SER A CA 1
ATOM 701 C C . SER A 1 89 ? -25.972 -8.431 18.849 1.00 70.31 89 SER A C 1
ATOM 703 O O . SER A 1 89 ? -24.985 -8.042 18.219 1.00 70.31 89 SER A O 1
ATOM 705 N N . ALA A 1 90 ? -27.237 -8.195 18.475 1.00 70.31 90 ALA A N 1
ATOM 706 C CA . ALA A 1 90 ? -27.646 -7.467 17.274 1.00 70.31 90 ALA A CA 1
ATOM 707 C C . ALA A 1 90 ? -27.940 -5.970 17.494 1.00 70.31 90 ALA A C 1
ATOM 709 O O . ALA A 1 90 ? -27.794 -5.197 16.549 1.00 70.31 90 ALA A O 1
ATOM 710 N N . PHE A 1 91 ? -28.380 -5.561 18.691 1.00 76.31 91 PHE A N 1
ATOM 711 C CA . PHE A 1 91 ? -28.870 -4.197 18.950 1.00 76.31 91 PHE A CA 1
ATOM 712 C C . PHE A 1 91 ? -28.147 -3.450 20.075 1.00 76.31 91 PHE A C 1
ATOM 714 O O . PHE A 1 91 ? -28.335 -2.242 20.189 1.00 76.31 91 PHE A O 1
ATOM 721 N N . GLU A 1 92 ? -27.380 -4.126 20.933 1.00 77.75 92 GLU A N 1
ATOM 722 C CA . GLU A 1 92 ? -26.671 -3.455 22.024 1.00 77.75 92 GLU A CA 1
ATOM 723 C C . GLU A 1 92 ? -25.383 -2.793 21.523 1.00 77.75 92 GLU A C 1
ATOM 725 O O . GLU A 1 92 ? -24.563 -3.419 20.844 1.00 77.75 92 GLU A O 1
ATOM 730 N N . ASP A 1 93 ? -25.192 -1.527 21.896 1.00 73.75 93 ASP A N 1
ATOM 731 C CA . ASP A 1 93 ? -23.950 -0.805 21.641 1.00 73.75 93 ASP A CA 1
ATOM 732 C C . ASP A 1 93 ? -22.823 -1.396 22.500 1.00 73.75 93 ASP A C 1
ATOM 734 O O . ASP A 1 93 ? -22.834 -1.324 23.733 1.00 73.75 93 ASP A O 1
ATOM 738 N N . ARG A 1 94 ? -21.805 -1.966 21.849 1.00 78.50 94 ARG A N 1
ATOM 739 C CA . ARG A 1 94 ? -20.655 -2.585 22.523 1.00 78.50 94 ARG A CA 1
ATOM 740 C C . ARG A 1 94 ? -19.657 -1.525 22.989 1.00 78.50 94 ARG A C 1
ATOM 742 O O . ARG A 1 94 ? -18.616 -1.307 22.379 1.00 78.50 94 ARG A O 1
ATOM 749 N N . LEU A 1 95 ? -19.968 -0.861 24.101 1.00 84.50 95 LEU A N 1
ATOM 750 C CA . LEU A 1 95 ? -19.119 0.204 24.657 1.00 84.50 95 LEU A CA 1
ATOM 751 C C . LEU A 1 95 ? -17.757 -0.309 25.153 1.00 84.50 95 LEU A C 1
ATOM 753 O O . LEU A 1 95 ? -16.759 0.410 25.071 1.00 84.50 95 LEU A O 1
ATOM 757 N N . GLN A 1 96 ? -17.713 -1.538 25.671 1.00 89.62 96 GLN A N 1
ATOM 758 C CA . GLN A 1 96 ? -16.487 -2.212 26.095 1.00 89.62 96 GLN A CA 1
ATOM 759 C C . GLN A 1 96 ? -16.028 -3.175 24.998 1.00 89.62 96 GLN A C 1
ATOM 761 O O . GLN A 1 96 ? -16.678 -4.185 24.726 1.00 89.62 96 GLN A O 1
ATOM 766 N N . GLN A 1 97 ? -14.885 -2.858 24.395 1.00 89.00 97 GLN A N 1
ATOM 767 C CA . GLN A 1 97 ? -14.267 -3.640 23.326 1.00 89.00 97 GLN A CA 1
ATOM 768 C C . GLN A 1 97 ? -12.768 -3.336 23.231 1.00 89.00 97 GLN A C 1
ATOM 770 O O . GLN A 1 97 ? -12.257 -2.431 23.895 1.00 89.00 97 GLN A O 1
ATOM 775 N N . HIS A 1 98 ? -12.046 -4.082 22.395 1.00 90.56 98 HIS A N 1
ATOM 776 C CA . HIS A 1 98 ? -10.620 -3.851 22.173 1.00 90.56 98 HIS A CA 1
ATOM 777 C C . HIS A 1 98 ? -10.340 -2.441 21.642 1.00 90.56 98 HIS A C 1
ATOM 779 O O . HIS A 1 98 ? -11.045 -1.926 20.773 1.00 90.56 98 HIS A O 1
ATOM 785 N N . LEU A 1 99 ? -9.245 -1.837 22.112 1.00 91.69 99 LEU A N 1
ATOM 786 C CA . LEU A 1 99 ? -8.889 -0.457 21.773 1.00 91.69 99 LEU A CA 1
ATOM 787 C C . LEU A 1 99 ? -8.762 -0.221 20.258 1.00 91.69 99 LEU A C 1
ATOM 789 O O . LEU A 1 99 ? -9.228 0.795 19.746 1.00 91.69 99 LEU A O 1
ATOM 793 N N . LEU A 1 100 ? -8.180 -1.170 19.523 1.00 91.56 100 LEU A N 1
ATOM 794 C CA . LEU A 1 100 ? -8.060 -1.055 18.068 1.00 91.56 100 LEU A CA 1
ATOM 795 C C . LEU A 1 100 ? -9.410 -1.156 17.342 1.00 91.56 100 LEU A C 1
ATOM 797 O O . LEU A 1 100 ? -9.552 -0.582 16.265 1.00 91.56 100 LEU A O 1
ATOM 801 N N . VAL A 1 101 ? -10.402 -1.842 17.920 1.00 92.19 101 VAL A N 1
ATOM 802 C CA . VAL A 1 101 ? -11.757 -1.918 17.349 1.00 92.19 101 VAL A CA 1
ATOM 803 C C . VAL A 1 101 ? -12.425 -0.550 17.436 1.00 92.19 101 VAL A C 1
ATOM 805 O O . VAL A 1 101 ? -12.917 -0.066 16.424 1.00 92.19 101 VAL A O 1
ATOM 808 N N . HIS A 1 102 ? -12.307 0.143 18.577 1.00 93.19 102 HIS A N 1
ATOM 809 C CA . HIS A 1 102 ? -12.762 1.536 18.701 1.00 93.19 102 HIS A CA 1
ATOM 810 C C . HIS A 1 102 ? -12.130 2.446 17.642 1.00 93.19 102 HIS A C 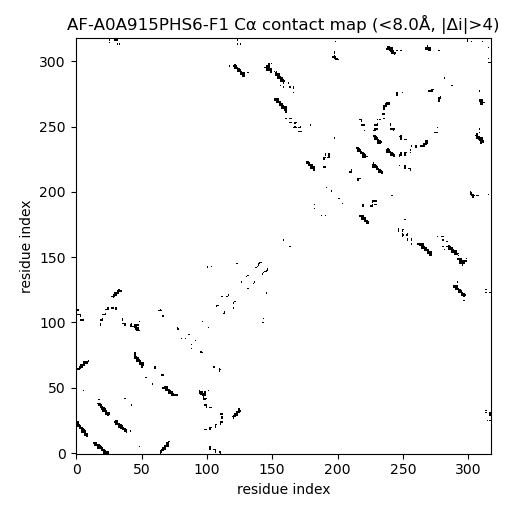1
ATOM 812 O O . HIS A 1 102 ? -12.826 3.222 16.988 1.00 93.19 102 HIS A O 1
ATOM 818 N N . VAL A 1 103 ? -10.810 2.346 17.442 1.00 94.25 103 VAL A N 1
ATOM 819 C CA . VAL A 1 103 ? -10.098 3.124 16.412 1.00 94.25 103 VAL A CA 1
ATOM 820 C C . VAL A 1 103 ? -10.655 2.821 15.022 1.00 94.25 103 VAL A C 1
ATOM 822 O O . VAL A 1 103 ? -10.979 3.743 14.271 1.00 94.25 103 VAL A O 1
ATOM 825 N N . TYR A 1 104 ? -10.793 1.540 14.688 1.00 93.94 104 TYR A N 1
ATOM 826 C CA . TYR A 1 104 ? -11.290 1.089 13.396 1.00 93.94 104 TYR A CA 1
ATOM 827 C C . TYR A 1 104 ? -12.731 1.544 13.128 1.00 93.94 104 TYR A C 1
ATOM 829 O O . TYR A 1 104 ? -12.991 2.130 12.079 1.00 93.94 104 TYR A O 1
ATOM 837 N N . GLU A 1 105 ? -13.653 1.360 14.072 1.00 92.31 105 GLU A N 1
ATOM 838 C CA . GLU A 1 105 ? -15.052 1.776 13.921 1.00 92.31 105 GLU A CA 1
ATOM 839 C C . GLU A 1 105 ? -15.181 3.285 13.696 1.00 92.31 105 GLU A C 1
ATOM 841 O O . GLU A 1 105 ? -15.935 3.729 12.824 1.00 92.31 105 GLU A O 1
ATOM 846 N N . GLN A 1 106 ? -14.393 4.091 14.415 1.00 93.12 106 GLN A N 1
ATOM 847 C CA . GLN A 1 106 ? -14.361 5.533 14.182 1.00 93.12 106 GLN A CA 1
ATOM 848 C C . GLN A 1 106 ? -13.796 5.877 12.803 1.00 93.12 106 GLN A C 1
ATOM 850 O O . GLN A 1 106 ? -14.356 6.735 12.119 1.00 93.12 106 GLN A O 1
ATOM 855 N N . LEU A 1 107 ? -12.736 5.199 12.349 1.00 94.25 107 LEU A N 1
ATOM 856 C CA . LEU A 1 107 ? -12.207 5.394 10.997 1.00 94.25 107 LEU A CA 1
ATOM 857 C C . LEU A 1 107 ? -13.262 5.065 9.937 1.00 94.25 107 LEU A C 1
ATOM 859 O O . LEU A 1 107 ? -13.467 5.868 9.028 1.00 94.25 107 LEU A O 1
ATOM 863 N N . VAL A 1 108 ? -13.976 3.947 10.083 1.00 92.12 108 VAL A N 1
ATOM 864 C CA . VAL A 1 108 ? -15.079 3.552 9.193 1.00 92.12 108 VAL A CA 1
ATOM 865 C C . VAL A 1 108 ? -16.177 4.615 9.183 1.00 92.12 108 VAL A C 1
ATOM 867 O O . VAL A 1 108 ? -16.623 5.042 8.115 1.00 92.12 108 VAL A O 1
ATOM 870 N N . ASN A 1 109 ? -16.592 5.092 10.357 1.00 90.88 109 ASN A N 1
ATOM 871 C CA . ASN A 1 109 ? -17.648 6.091 10.485 1.00 90.88 109 ASN A CA 1
ATOM 872 C C . ASN A 1 109 ? -17.263 7.445 9.853 1.00 90.88 109 ASN A C 1
ATOM 874 O O . ASN A 1 109 ? -18.075 8.100 9.189 1.00 90.88 109 ASN A O 1
ATOM 878 N N . ILE A 1 110 ? -16.009 7.875 10.009 1.00 90.75 110 ILE A N 1
ATOM 879 C CA . ILE A 1 110 ? -15.506 9.098 9.373 1.00 90.75 110 ILE A CA 1
ATOM 880 C C . ILE A 1 110 ? -15.421 8.904 7.856 1.00 90.75 110 ILE A C 1
ATOM 882 O O . ILE A 1 110 ? -15.986 9.713 7.119 1.00 90.75 110 ILE A O 1
ATOM 886 N N . ALA A 1 111 ? -14.738 7.843 7.414 1.00 88.94 111 ALA A N 1
ATOM 887 C CA . ALA A 1 111 ? -14.305 7.662 6.035 1.00 88.94 111 ALA A CA 1
ATOM 888 C C . ALA A 1 111 ? -15.428 7.188 5.109 1.00 88.94 111 ALA A C 1
ATOM 890 O O . ALA A 1 111 ? -15.695 7.810 4.087 1.00 88.94 111 ALA A O 1
ATOM 891 N N . LEU A 1 112 ? -16.095 6.091 5.463 1.00 86.88 112 LEU A N 1
ATOM 892 C CA . LEU A 1 112 ? -17.086 5.462 4.596 1.00 86.88 112 LEU A CA 1
ATOM 893 C C . LEU A 1 112 ? -18.519 5.705 5.069 1.00 86.88 112 LEU A C 1
ATOM 895 O O . LEU A 1 112 ? -19.432 5.620 4.252 1.00 86.88 112 LEU A O 1
ATOM 899 N N . LYS A 1 113 ? -18.740 6.037 6.349 1.00 86.31 113 LYS A N 1
ATOM 900 C CA . LYS A 1 113 ? -20.038 5.909 7.049 1.00 86.31 113 LYS A CA 1
ATOM 901 C C . LYS A 1 113 ? -20.430 4.439 7.228 1.00 86.31 113 LYS A C 1
ATOM 903 O O . LYS A 1 113 ? -19.965 3.565 6.502 1.00 86.31 113 LYS A O 1
ATOM 908 N N . THR A 1 114 ? -21.343 4.156 8.149 1.00 77.88 114 THR A N 1
ATOM 909 C CA . THR A 1 114 ? -21.756 2.779 8.485 1.00 77.88 114 THR A CA 1
ATOM 910 C C . THR A 1 114 ? -22.836 2.201 7.563 1.00 77.88 114 THR A C 1
ATOM 912 O O . THR A 1 114 ? -23.053 0.994 7.535 1.00 77.88 114 THR A O 1
ATOM 915 N N . HIS A 1 115 ? -23.498 3.026 6.748 1.00 73.69 115 HIS A N 1
ATOM 916 C CA . HIS A 1 115 ? -24.558 2.553 5.852 1.00 73.69 115 HIS A CA 1
ATOM 917 C C . HIS A 1 115 ? -24.016 1.632 4.741 1.00 73.69 115 HIS A C 1
ATOM 919 O O . HIS A 1 115 ? -23.052 1.998 4.073 1.00 73.69 115 HIS A O 1
ATOM 925 N N . ASN A 1 116 ? -24.643 0.475 4.501 1.00 77.19 116 ASN A N 1
ATOM 926 C CA . ASN A 1 116 ? -24.273 -0.494 3.451 1.00 77.19 116 ASN A CA 1
ATOM 927 C C . ASN A 1 116 ? -22.832 -1.036 3.527 1.00 77.19 116 ASN A C 1
ATOM 929 O O . ASN A 1 116 ? -22.278 -1.447 2.501 1.00 77.19 116 ASN A O 1
ATOM 933 N N . MET A 1 117 ? -22.230 -1.064 4.724 1.00 78.75 117 MET A N 1
ATOM 934 C CA . MET A 1 117 ? -20.898 -1.651 4.931 1.00 78.75 117 MET A CA 1
ATOM 935 C C . MET A 1 117 ? -20.808 -3.079 4.380 1.00 78.75 117 MET A C 1
ATOM 937 O O . MET A 1 117 ? -19.905 -3.373 3.602 1.00 78.75 117 MET A O 1
ATOM 941 N N . ASP A 1 118 ? -21.813 -3.908 4.657 1.00 72.75 118 ASP A N 1
ATOM 942 C CA . ASP A 1 118 ? -21.827 -5.319 4.246 1.00 72.75 118 ASP A CA 1
ATOM 943 C C . ASP A 1 118 ? -22.232 -5.534 2.773 1.00 72.75 118 ASP A C 1
ATOM 945 O O . ASP A 1 118 ? -22.042 -6.613 2.204 1.00 72.75 118 ASP A O 1
ATOM 949 N N . LEU A 1 119 ? -22.792 -4.503 2.124 1.00 78.19 119 LEU A N 1
ATOM 950 C CA . LEU A 1 119 ? -23.416 -4.616 0.800 1.00 78.19 119 LEU A CA 1
ATOM 951 C C . LEU A 1 119 ? -22.573 -4.071 -0.344 1.00 78.19 119 LEU A C 1
ATOM 953 O O . LEU A 1 119 ? -22.627 -4.622 -1.444 1.00 78.19 119 LEU A O 1
ATOM 957 N N . CYS A 1 120 ? -21.842 -2.977 -0.142 1.00 82.88 120 CYS A N 1
ATOM 958 C CA . CYS A 1 120 ? -21.104 -2.345 -1.238 1.00 82.88 120 CYS A CA 1
ATOM 959 C C . CYS A 1 120 ? -19.699 -1.895 -0.869 1.00 82.88 120 CYS A C 1
ATOM 961 O O . CYS A 1 120 ? -18.909 -1.664 -1.779 1.00 82.88 120 CYS A O 1
ATOM 963 N N . LYS A 1 121 ? -19.366 -1.808 0.420 1.00 87.88 121 LYS A N 1
ATOM 964 C CA . LYS A 1 121 ? -18.085 -1.263 0.856 1.00 87.88 121 LYS A CA 1
ATOM 965 C C . LYS A 1 121 ? -17.040 -2.343 1.056 1.00 87.88 121 LYS A C 1
ATOM 967 O O . LYS A 1 121 ? -17.342 -3.481 1.408 1.00 87.88 121 LYS A O 1
ATOM 972 N N . ASN A 1 122 ? -15.797 -1.965 0.816 1.00 89.50 122 ASN A N 1
ATOM 973 C CA . ASN A 1 122 ? -14.653 -2.834 0.975 1.00 89.50 122 ASN A CA 1
ATOM 974 C C . ASN A 1 122 ? -13.478 -2.036 1.538 1.00 89.50 122 ASN A C 1
ATOM 976 O O . ASN A 1 122 ? -13.182 -0.926 1.098 1.00 89.50 122 ASN A O 1
ATOM 980 N N . ILE A 1 123 ? -12.818 -2.596 2.540 1.00 92.12 123 ILE A N 1
ATOM 981 C CA . ILE A 1 123 ? -11.639 -2.008 3.166 1.00 92.12 123 ILE A CA 1
ATOM 982 C C . ILE A 1 123 ? -10.516 -3.008 3.008 1.00 92.12 123 ILE A C 1
ATOM 984 O O . ILE A 1 123 ? -10.712 -4.192 3.263 1.00 92.12 123 ILE A O 1
ATOM 988 N N . THR A 1 124 ? -9.347 -2.534 2.608 1.00 92.19 124 THR A N 1
ATOM 989 C CA . THR A 1 124 ? -8.150 -3.367 2.517 1.00 92.19 124 THR A CA 1
ATOM 990 C C . THR A 1 124 ? -7.132 -2.938 3.556 1.00 92.19 124 THR A C 1
ATOM 992 O O . THR A 1 124 ? -7.001 -1.745 3.835 1.00 92.19 124 THR A O 1
ATOM 995 N N . VAL A 1 125 ? -6.381 -3.898 4.078 1.00 92.25 125 VAL A N 1
ATOM 996 C CA . VAL A 1 125 ? -5.211 -3.670 4.922 1.00 92.25 125 VAL A CA 1
ATOM 997 C C . VAL A 1 125 ? -4.067 -4.566 4.465 1.00 92.25 125 VAL A C 1
ATOM 999 O O . VAL A 1 125 ? -4.292 -5.706 4.057 1.00 92.25 125 VAL A O 1
ATOM 1002 N N . ASP A 1 126 ? -2.850 -4.043 4.553 1.00 91.25 126 ASP A N 1
ATOM 1003 C CA . ASP A 1 126 ? -1.611 -4.772 4.314 1.00 91.25 126 ASP A CA 1
ATOM 1004 C C . ASP A 1 126 ? -0.862 -4.922 5.645 1.00 91.25 126 ASP A C 1
ATOM 1006 O O . ASP A 1 126 ? -0.564 -3.931 6.309 1.00 91.25 126 ASP A O 1
ATOM 1010 N N . LEU A 1 127 ? -0.593 -6.162 6.062 1.00 89.31 127 LEU A N 1
ATOM 1011 C CA . LEU A 1 127 ? 0.059 -6.487 7.334 1.00 89.31 127 LEU A CA 1
ATOM 1012 C C . LEU A 1 127 ? 1.401 -7.177 7.085 1.00 89.31 127 LEU A C 1
ATOM 1014 O O . LEU A 1 127 ? 1.454 -8.184 6.378 1.00 89.31 127 LEU A O 1
ATOM 1018 N N . TYR A 1 128 ? 2.478 -6.685 7.692 1.00 89.19 128 TYR A N 1
ATOM 1019 C CA . TYR A 1 128 ? 3.786 -7.339 7.616 1.00 89.19 128 TYR A CA 1
ATOM 1020 C C . TYR A 1 128 ? 3.819 -8.631 8.439 1.00 89.19 128 TYR A C 1
ATOM 1022 O O . TYR A 1 128 ? 3.122 -8.751 9.446 1.00 89.19 128 TYR A O 1
ATOM 1030 N N . ASP A 1 129 ? 4.677 -9.584 8.059 1.00 85.00 129 ASP A N 1
ATOM 1031 C CA . ASP A 1 129 ? 4.908 -10.831 8.817 1.00 85.00 129 ASP A CA 1
ATOM 1032 C C . ASP A 1 129 ? 5.190 -10.575 10.309 1.00 85.00 129 ASP A C 1
ATOM 1034 O O . ASP A 1 129 ? 4.691 -11.295 11.173 1.00 85.00 129 ASP A O 1
ATOM 1038 N N . THR A 1 130 ? 5.944 -9.517 10.619 1.00 78.50 130 THR A N 1
ATOM 1039 C CA . THR A 1 130 ? 6.264 -9.091 11.992 1.00 78.50 130 THR A CA 1
ATOM 1040 C C . THR A 1 130 ? 5.028 -8.719 12.802 1.00 78.50 130 THR A C 1
ATOM 1042 O O . THR A 1 130 ? 4.968 -8.969 14.004 1.00 78.50 130 THR A O 1
ATOM 1045 N N . ASP A 1 131 ? 4.021 -8.155 12.140 1.00 72.06 131 ASP A N 1
ATOM 1046 C CA . ASP A 1 131 ? 2.759 -7.754 12.745 1.00 72.06 131 ASP A CA 1
ATOM 1047 C C . ASP A 1 131 ? 1.723 -8.884 12.734 1.00 72.06 131 ASP A C 1
ATOM 1049 O O . ASP A 1 131 ? 0.720 -8.820 13.451 1.00 72.06 131 ASP A O 1
ATOM 1053 N N . PHE A 1 132 ? 1.963 -9.945 11.963 1.00 73.94 132 PHE A N 1
ATOM 1054 C CA . PHE A 1 132 ? 0.996 -10.994 11.667 1.00 73.94 132 PHE A CA 1
ATOM 1055 C C . PHE A 1 132 ? 1.034 -12.170 12.661 1.00 73.94 132 PHE A C 1
ATOM 1057 O O . PHE A 1 132 ? 1.117 -13.342 12.292 1.00 73.94 132 PHE A O 1
ATOM 1064 N N . THR A 1 133 ? 0.928 -11.862 13.958 1.00 82.75 133 THR A N 1
ATOM 1065 C CA . THR A 1 133 ? 0.729 -12.881 15.009 1.00 82.75 133 THR A CA 1
ATOM 1066 C C . THR A 1 133 ? -0.690 -13.463 14.967 1.00 82.75 133 THR A C 1
ATOM 1068 O O . THR A 1 133 ? -1.628 -12.786 14.548 1.00 82.75 133 THR A O 1
ATOM 1071 N N . GLU A 1 134 ? -0.897 -14.691 15.463 1.00 81.88 134 GLU A N 1
ATOM 1072 C CA . GLU A 1 134 ? -2.234 -15.322 15.487 1.00 81.88 134 GLU A CA 1
ATOM 1073 C C . GLU A 1 134 ? -3.264 -14.490 16.272 1.00 81.88 134 GLU A C 1
ATOM 1075 O O . GLU A 1 134 ? -4.407 -14.357 15.846 1.00 81.88 134 GLU A O 1
ATOM 1080 N N . LYS A 1 135 ? -2.846 -13.837 17.365 1.00 81.81 135 LYS A N 1
ATOM 1081 C CA . LYS A 1 135 ? -3.717 -12.932 18.131 1.00 81.81 135 LYS A CA 1
ATOM 1082 C C . LYS A 1 135 ? -4.156 -11.720 17.309 1.00 81.81 135 LYS A C 1
ATOM 1084 O O . LYS A 1 135 ? -5.332 -11.372 17.308 1.00 81.81 135 LYS A O 1
ATOM 1089 N N . ARG A 1 136 ? -3.229 -11.084 16.582 1.00 81.94 136 ARG A N 1
ATOM 1090 C CA . ARG A 1 136 ? -3.578 -9.970 15.687 1.00 81.94 136 ARG A CA 1
ATOM 1091 C C . ARG A 1 136 ? -4.434 -10.449 14.518 1.00 81.94 136 ARG A C 1
ATOM 1093 O O . ARG A 1 136 ? -5.391 -9.774 14.169 1.00 81.94 136 ARG A O 1
ATOM 1100 N N . ARG A 1 137 ? -4.174 -11.634 13.965 1.00 82.62 137 ARG A N 1
ATOM 1101 C CA . ARG A 1 137 ? -5.024 -12.228 12.923 1.00 82.62 137 ARG A CA 1
ATOM 1102 C C . ARG A 1 137 ? -6.468 -12.399 13.396 1.00 82.62 137 ARG A C 1
ATOM 1104 O O . ARG A 1 137 ? -7.379 -12.018 12.670 1.00 82.62 137 ARG A O 1
ATOM 1111 N N . GLN A 1 138 ? -6.668 -12.934 14.600 1.00 84.94 138 GLN A N 1
ATOM 1112 C CA . GLN A 1 138 ? -7.994 -13.076 15.208 1.00 84.94 138 GLN A CA 1
ATOM 1113 C C . GLN A 1 138 ? -8.657 -11.714 15.417 1.00 84.94 138 GLN A C 1
ATOM 1115 O O . GLN A 1 138 ? -9.791 -11.534 15.005 1.00 84.94 138 GLN A O 1
ATOM 1120 N N . LEU A 1 139 ? -7.935 -10.716 15.934 1.00 86.69 139 LEU A N 1
ATOM 1121 C CA . LEU A 1 139 ? -8.452 -9.350 16.064 1.00 86.69 139 LEU A CA 1
ATOM 1122 C C . LEU A 1 139 ? -8.937 -8.775 14.718 1.00 86.69 139 LEU A C 1
ATOM 1124 O O . LEU A 1 139 ? -10.065 -8.297 14.617 1.00 86.69 139 LEU A O 1
ATOM 1128 N N . TYR A 1 140 ? -8.108 -8.840 13.672 1.00 89.62 140 TYR A N 1
ATOM 1129 C CA . TYR A 1 140 ? -8.463 -8.299 12.357 1.00 89.62 140 TYR A CA 1
ATOM 1130 C C . TYR A 1 140 ? -9.625 -9.070 11.709 1.00 89.62 140 TYR A C 1
ATOM 1132 O O . TYR A 1 140 ? -10.531 -8.456 11.149 1.00 89.62 140 TYR A O 1
ATOM 1140 N N . ARG A 1 141 ? -9.636 -10.403 11.804 1.00 89.31 141 ARG A N 1
ATOM 1141 C CA . ARG A 1 141 ? -10.678 -11.252 11.209 1.00 89.31 141 ARG A CA 1
ATOM 1142 C C . ARG A 1 141 ? -11.989 -11.203 11.995 1.00 89.31 141 ARG A C 1
ATOM 1144 O O . ARG A 1 141 ? -13.027 -10.913 11.413 1.00 89.31 141 ARG A O 1
ATOM 1151 N N . ASP A 1 142 ? -11.929 -11.502 13.289 1.00 86.19 142 ASP A N 1
ATOM 1152 C CA . ASP A 1 142 ? -13.095 -11.775 14.135 1.00 86.19 142 ASP A CA 1
ATOM 1153 C C . ASP A 1 142 ? -13.732 -10.492 14.674 1.00 86.19 142 ASP A C 1
ATOM 1155 O O . ASP A 1 142 ? -14.943 -10.462 14.877 1.00 86.19 142 ASP A O 1
ATOM 1159 N N . LEU A 1 143 ? -12.940 -9.431 14.891 1.00 85.69 143 LEU A N 1
ATOM 1160 C CA . LEU A 1 143 ? -13.434 -8.186 15.493 1.00 85.69 143 LEU A CA 1
ATOM 1161 C C . LEU A 1 143 ? -13.491 -7.003 14.521 1.00 85.69 143 LEU A C 1
ATOM 1163 O O . LEU A 1 143 ? -14.368 -6.159 14.661 1.00 85.69 143 LEU A O 1
ATOM 1167 N N . MET A 1 144 ? -12.601 -6.930 13.526 1.00 89.25 144 MET A N 1
ATOM 1168 C CA . MET A 1 144 ? -12.628 -5.857 12.511 1.00 89.25 144 MET A CA 1
ATOM 1169 C C . MET A 1 144 ? -13.232 -6.289 11.165 1.00 89.25 144 MET A C 1
ATOM 1171 O O . MET A 1 144 ? -13.453 -5.450 10.290 1.00 89.25 144 MET A O 1
ATOM 1175 N N . GLY A 1 145 ? -13.514 -7.582 10.985 1.00 89.44 145 GLY A N 1
ATOM 1176 C CA . GLY A 1 145 ? -14.211 -8.103 9.808 1.00 89.44 145 GLY A CA 1
ATOM 1177 C C . GLY A 1 145 ? -13.352 -8.254 8.549 1.00 89.44 145 GLY A C 1
ATOM 1178 O O . GLY A 1 145 ? -13.899 -8.322 7.452 1.00 89.44 145 GLY A O 1
ATOM 1179 N N . PHE A 1 146 ? -12.022 -8.331 8.658 1.00 91.81 146 PHE A N 1
ATOM 1180 C CA . PHE A 1 146 ? -11.126 -8.622 7.529 1.00 91.81 146 PHE A CA 1
ATOM 1181 C C . PHE A 1 146 ? -11.117 -10.122 7.198 1.00 91.81 146 PHE A C 1
ATOM 1183 O O . PHE A 1 146 ? -10.181 -10.854 7.525 1.00 91.81 146 PHE A O 1
ATOM 1190 N N . MET A 1 147 ? -12.198 -10.599 6.580 1.00 89.81 147 MET A N 1
ATOM 1191 C CA . MET A 1 147 ? -12.438 -12.030 6.354 1.00 89.81 147 MET A CA 1
ATOM 1192 C C . MET A 1 147 ? -11.812 -12.582 5.068 1.00 89.81 147 MET A C 1
ATOM 1194 O O . MET A 1 147 ? -11.638 -13.795 4.944 1.00 89.81 147 MET A O 1
ATOM 1198 N N . VAL A 1 148 ? -11.480 -11.727 4.098 1.00 90.31 148 VAL A N 1
ATOM 1199 C CA . VAL A 1 148 ? -10.973 -12.163 2.791 1.00 90.31 148 VAL A CA 1
ATOM 1200 C C . VAL A 1 148 ? -9.464 -11.998 2.738 1.00 90.31 148 VAL A C 1
ATOM 1202 O O . VAL A 1 148 ? -8.958 -10.885 2.651 1.00 90.31 148 VAL A O 1
ATOM 1205 N N . ALA A 1 149 ? -8.743 -13.115 2.758 1.00 88.50 149 ALA A N 1
ATOM 1206 C CA . ALA A 1 149 ? -7.303 -13.133 2.537 1.00 88.50 149 ALA A CA 1
ATOM 1207 C C . ALA A 1 149 ? -6.989 -13.162 1.039 1.00 88.50 149 ALA A C 1
ATOM 1209 O O . ALA A 1 149 ? -7.525 -13.987 0.292 1.00 88.50 149 ALA A O 1
ATOM 1210 N N . ASP A 1 150 ? -6.091 -12.286 0.611 1.00 88.31 150 ASP A N 1
ATOM 1211 C CA . ASP A 1 150 ? -5.548 -12.328 -0.734 1.00 88.31 150 ASP A CA 1
ATOM 1212 C C . ASP A 1 150 ? -4.616 -13.542 -0.904 1.00 88.31 150 ASP A C 1
ATOM 1214 O O . ASP A 1 150 ? -3.874 -13.923 0.004 1.00 88.31 150 ASP A O 1
ATOM 1218 N N . LYS A 1 151 ? -4.661 -14.172 -2.080 1.00 85.50 151 LYS A N 1
ATOM 1219 C CA . LYS A 1 151 ? -3.791 -15.305 -2.428 1.00 85.50 151 LYS A CA 1
ATOM 1220 C C . LYS A 1 151 ? -2.439 -14.851 -2.974 1.00 85.50 151 LYS A C 1
ATOM 1222 O O . LYS A 1 151 ? -1.510 -15.660 -3.026 1.00 85.50 151 LYS A O 1
ATOM 1227 N N . GLY A 1 152 ? -2.337 -13.595 -3.413 1.00 85.88 152 GLY A N 1
ATOM 1228 C CA . GLY A 1 152 ? -1.089 -12.993 -3.853 1.00 85.88 152 GLY A CA 1
ATOM 1229 C C . GLY A 1 152 ? -0.057 -12.981 -2.729 1.00 85.88 152 GLY A C 1
ATOM 1230 O O . GLY A 1 152 ? -0.377 -12.764 -1.561 1.00 85.88 152 GLY A O 1
ATOM 1231 N N . ARG A 1 153 ? 1.202 -13.231 -3.081 1.00 90.62 153 ARG A N 1
ATOM 1232 C CA . ARG A 1 153 ? 2.323 -13.080 -2.154 1.00 90.62 153 ARG A CA 1
ATOM 1233 C C . ARG A 1 153 ? 2.993 -11.751 -2.444 1.00 90.62 153 ARG A C 1
ATOM 1235 O O . ARG A 1 153 ? 3.512 -11.547 -3.540 1.00 90.62 153 ARG A O 1
ATOM 1242 N N . TYR A 1 154 ? 2.931 -10.853 -1.474 1.00 93.06 154 TYR A N 1
ATOM 1243 C CA . TYR A 1 154 ? 3.431 -9.493 -1.592 1.00 93.06 154 TYR A CA 1
ATOM 1244 C C . TYR A 1 154 ? 4.665 -9.319 -0.722 1.00 93.06 154 TYR A C 1
ATOM 1246 O O . TYR A 1 154 ? 4.762 -9.908 0.357 1.00 93.06 154 TYR A O 1
ATOM 1254 N N . PHE A 1 155 ? 5.599 -8.508 -1.198 1.00 94.88 155 PHE A N 1
ATOM 1255 C CA . PHE A 1 155 ? 6.861 -8.264 -0.521 1.00 94.88 155 PHE A CA 1
ATOM 1256 C C . PHE A 1 155 ? 7.235 -6.792 -0.621 1.00 94.88 155 PHE A C 1
ATOM 1258 O O . PHE A 1 155 ? 7.146 -6.200 -1.696 1.00 94.88 155 PHE A O 1
ATOM 1265 N N . GLN A 1 156 ? 7.703 -6.228 0.486 1.00 96.06 156 GLN A N 1
ATOM 1266 C CA . GLN A 1 156 ? 8.614 -5.095 0.453 1.00 96.06 156 GLN A CA 1
ATOM 1267 C C . GLN A 1 156 ? 10.030 -5.652 0.382 1.00 96.06 156 GLN A C 1
ATOM 1269 O O . GLN A 1 156 ? 10.401 -6.512 1.184 1.00 96.06 156 GLN A O 1
ATOM 1274 N N . ILE A 1 157 ? 10.822 -5.166 -0.564 1.00 97.25 157 ILE A N 1
ATOM 1275 C CA . ILE A 1 157 ? 12.214 -5.581 -0.711 1.00 97.25 157 ILE A CA 1
ATOM 1276 C C . ILE A 1 157 ? 13.140 -4.375 -0.694 1.00 97.25 157 ILE A C 1
ATOM 1278 O O . ILE A 1 157 ? 12.786 -3.296 -1.176 1.00 97.25 157 ILE A O 1
ATOM 1282 N N . THR A 1 158 ? 14.348 -4.594 -0.187 1.00 97.94 158 THR A N 1
ATOM 1283 C CA . THR A 1 158 ? 15.442 -3.622 -0.205 1.00 97.94 158 THR A CA 1
ATOM 1284 C C . THR A 1 158 ? 16.629 -4.228 -0.953 1.00 97.94 158 THR A C 1
ATOM 1286 O O . THR A 1 158 ? 17.179 -5.249 -0.538 1.00 97.94 158 THR A O 1
ATOM 1289 N N . ILE A 1 159 ? 17.052 -3.605 -2.056 1.00 97.62 159 ILE A N 1
ATOM 1290 C CA . ILE A 1 159 ? 18.150 -4.072 -2.920 1.00 97.62 159 ILE A CA 1
ATOM 1291 C C . ILE A 1 159 ? 19.242 -2.998 -2.981 1.00 97.62 159 ILE A C 1
ATOM 1293 O O . ILE A 1 159 ? 18.964 -1.807 -3.070 1.00 97.62 159 ILE A O 1
ATOM 1297 N N . GLY A 1 160 ? 20.518 -3.390 -2.962 1.00 97.06 160 GLY A N 1
ATOM 1298 C CA . GLY A 1 160 ? 21.605 -2.435 -3.207 1.00 97.06 160 GLY A CA 1
ATOM 1299 C C . GLY A 1 160 ? 21.567 -1.894 -4.643 1.00 97.06 160 GLY A C 1
ATOM 1300 O O . GLY A 1 160 ? 21.449 -2.684 -5.576 1.00 97.06 160 GLY A O 1
ATOM 1301 N N . LYS A 1 161 ? 21.734 -0.578 -4.837 1.00 95.31 161 LYS A N 1
ATOM 1302 C CA . LYS A 1 161 ? 21.675 0.081 -6.160 1.00 95.31 161 LYS A CA 1
ATOM 1303 C C . LYS A 1 161 ? 22.491 -0.644 -7.245 1.00 95.31 161 LYS A C 1
ATOM 1305 O O . LYS A 1 161 ? 21.951 -0.958 -8.299 1.00 95.31 161 LYS A O 1
ATOM 1310 N N . LEU A 1 162 ? 23.749 -0.994 -6.956 1.00 93.88 162 LEU A N 1
ATOM 1311 C CA . LEU A 1 162 ? 24.619 -1.716 -7.899 1.00 93.88 162 LEU A CA 1
ATOM 1312 C C . LEU A 1 162 ? 24.071 -3.100 -8.285 1.00 93.88 162 LEU A C 1
ATOM 1314 O O . LEU A 1 162 ? 24.174 -3.505 -9.439 1.00 93.88 162 LEU A O 1
ATOM 1318 N N . SER A 1 163 ? 23.463 -3.824 -7.339 1.00 94.75 163 SER A N 1
ATOM 1319 C CA . SER A 1 163 ? 22.821 -5.111 -7.627 1.00 94.75 163 SER A CA 1
ATOM 1320 C C . SER A 1 163 ? 21.602 -4.925 -8.530 1.00 94.75 163 SER A C 1
ATOM 1322 O O . SER A 1 163 ? 21.424 -5.692 -9.470 1.00 94.75 163 SER A O 1
ATOM 1324 N N . LEU A 1 164 ? 20.796 -3.887 -8.286 1.00 95.06 164 LEU A N 1
ATOM 1325 C CA . LEU A 1 164 ? 19.640 -3.553 -9.122 1.00 95.06 164 LEU A CA 1
ATOM 1326 C C . LEU A 1 164 ? 20.063 -3.186 -10.556 1.00 95.06 164 LEU A C 1
ATOM 1328 O O . LEU A 1 164 ? 19.477 -3.669 -11.527 1.00 95.06 164 LEU A O 1
ATOM 1332 N N . GLN A 1 165 ? 21.125 -2.392 -10.700 1.00 93.06 165 GLN A N 1
ATOM 1333 C CA . GLN A 1 165 ? 21.720 -2.066 -11.999 1.00 93.06 165 GLN A CA 1
ATOM 1334 C C . GLN A 1 165 ? 22.274 -3.314 -12.704 1.00 93.06 165 GLN A C 1
ATOM 1336 O O . GLN A 1 165 ? 22.091 -3.467 -13.907 1.00 93.06 165 GLN A O 1
ATOM 1341 N N . ALA A 1 166 ? 22.889 -4.248 -11.972 1.00 92.69 166 ALA A N 1
ATOM 1342 C CA . ALA A 1 166 ? 23.374 -5.502 -12.548 1.00 92.69 166 ALA A CA 1
ATOM 1343 C C . ALA A 1 166 ? 22.231 -6.394 -13.072 1.00 92.69 166 ALA A C 1
ATOM 1345 O O . ALA A 1 166 ? 22.332 -6.925 -14.177 1.00 92.69 166 ALA A O 1
ATOM 1346 N N . ILE A 1 167 ? 21.130 -6.522 -12.319 1.00 92.00 167 ILE A N 1
ATOM 1347 C CA . ILE A 1 167 ? 19.931 -7.267 -12.752 1.00 92.00 167 ILE A CA 1
ATOM 1348 C C . ILE A 1 167 ? 19.387 -6.675 -14.056 1.00 92.00 167 ILE A C 1
ATOM 1350 O O . ILE A 1 167 ? 19.141 -7.399 -15.019 1.00 92.00 167 ILE A O 1
ATOM 1354 N N . THR A 1 168 ? 19.244 -5.349 -14.103 1.00 91.12 168 THR A N 1
ATOM 1355 C CA . THR A 1 168 ? 18.649 -4.652 -15.251 1.00 91.12 168 THR A CA 1
ATOM 1356 C C . THR A 1 168 ? 19.581 -4.541 -16.463 1.00 91.12 168 THR A C 1
ATOM 1358 O O . THR A 1 168 ? 19.102 -4.425 -17.588 1.00 91.12 168 THR A O 1
ATOM 1361 N N . ALA A 1 169 ? 20.903 -4.625 -16.283 1.00 85.69 169 ALA A N 1
ATOM 1362 C CA . ALA A 1 169 ? 21.870 -4.592 -17.383 1.00 85.69 169 ALA A CA 1
ATOM 1363 C C . ALA A 1 169 ? 21.951 -5.914 -18.172 1.00 85.69 169 ALA A C 1
ATOM 1365 O O . ALA A 1 169 ? 22.201 -5.898 -19.378 1.00 85.69 169 ALA A O 1
ATOM 1366 N N . ASN A 1 170 ? 21.722 -7.058 -17.519 1.00 72.50 170 ASN A N 1
ATOM 1367 C CA . ASN A 1 170 ? 21.988 -8.387 -18.086 1.00 72.50 170 ASN A CA 1
ATOM 1368 C C . ASN A 1 170 ? 21.009 -8.838 -19.188 1.00 72.50 170 ASN A C 1
ATOM 1370 O O . ASN A 1 170 ? 21.262 -9.848 -19.848 1.00 72.50 170 ASN A O 1
ATOM 1374 N N . LYS A 1 171 ? 19.881 -8.143 -19.377 1.00 70.19 171 LYS A N 1
ATOM 1375 C CA . LYS A 1 171 ? 18.765 -8.594 -20.236 1.00 70.19 171 LYS A CA 1
ATOM 1376 C C . LYS A 1 171 ? 18.216 -7.503 -21.152 1.00 70.19 171 LYS A C 1
ATOM 1378 O O . LYS A 1 171 ? 17.038 -7.489 -21.493 1.00 70.19 171 LYS A O 1
ATOM 1383 N N . ARG A 1 172 ? 19.089 -6.588 -21.567 1.00 66.44 172 ARG A N 1
ATOM 1384 C CA . ARG A 1 172 ? 18.722 -5.486 -22.452 1.00 66.44 172 ARG A CA 1
ATOM 1385 C C . ARG A 1 172 ? 18.281 -6.015 -23.817 1.00 66.44 172 ARG A C 1
ATOM 1387 O O . ARG A 1 172 ? 19.052 -6.699 -24.491 1.00 66.44 172 ARG A O 1
ATOM 1394 N N . THR A 1 173 ? 17.087 -5.631 -24.249 1.00 63.50 173 THR A N 1
ATOM 1395 C CA . THR A 1 173 ? 16.669 -5.804 -25.641 1.00 63.50 173 THR A CA 1
ATOM 1396 C C . THR A 1 173 ? 16.810 -4.453 -26.320 1.00 63.50 173 THR A C 1
ATOM 1398 O O . THR A 1 173 ? 16.100 -3.510 -25.986 1.00 63.50 173 THR A O 1
ATOM 1401 N N . ILE A 1 174 ? 17.768 -4.320 -27.240 1.00 67.94 174 ILE A N 1
ATOM 1402 C CA . ILE A 1 174 ? 17.908 -3.092 -28.029 1.00 67.94 174 ILE A CA 1
ATOM 1403 C C . ILE A 1 174 ? 16.778 -3.094 -29.057 1.00 67.94 174 ILE A C 1
ATOM 1405 O O . ILE A 1 174 ? 16.894 -3.711 -30.113 1.00 67.94 174 ILE A O 1
ATOM 1409 N N . ASN A 1 175 ? 15.677 -2.426 -28.722 1.00 78.62 175 ASN A N 1
ATOM 1410 C CA . ASN A 1 175 ? 14.610 -2.128 -29.662 1.00 78.62 175 ASN A CA 1
ATOM 1411 C C . ASN A 1 175 ? 14.790 -0.681 -30.156 1.00 78.62 175 ASN A C 1
ATOM 1413 O O . ASN A 1 175 ? 14.599 0.245 -29.367 1.00 78.62 175 ASN A O 1
ATOM 1417 N N . PRO A 1 176 ? 15.190 -0.461 -31.422 1.00 77.81 176 PRO A N 1
ATOM 1418 C CA . PRO A 1 176 ? 15.443 0.880 -31.947 1.00 77.81 176 PRO A CA 1
ATOM 1419 C C . PRO A 1 176 ? 14.175 1.742 -32.043 1.00 77.81 176 PRO A C 1
ATOM 1421 O O . PRO A 1 176 ? 14.286 2.957 -32.172 1.00 77.81 176 PRO A O 1
ATOM 1424 N N . GLU A 1 177 ? 12.987 1.135 -31.978 1.00 87.00 177 GLU A N 1
ATOM 1425 C CA . GLU A 1 177 ? 11.697 1.836 -31.999 1.00 87.00 177 GLU A CA 1
ATOM 1426 C C . GLU A 1 177 ? 11.213 2.244 -30.596 1.00 87.00 177 GLU A C 1
ATOM 1428 O O . GLU A 1 177 ? 10.181 2.906 -30.475 1.00 87.00 177 GLU A O 1
ATOM 1433 N N . MET A 1 178 ? 11.939 1.848 -29.544 1.00 91.69 178 MET A N 1
ATOM 1434 C CA . MET A 1 178 ? 11.595 2.139 -28.156 1.00 91.69 178 MET A CA 1
ATOM 1435 C C . MET A 1 178 ? 12.208 3.467 -27.710 1.00 91.69 178 MET A C 1
ATOM 1437 O O . MET A 1 178 ? 13.424 3.663 -27.773 1.00 91.69 178 MET A O 1
ATOM 1441 N N . ILE A 1 179 ? 11.367 4.360 -27.198 1.00 93.38 179 ILE A N 1
ATOM 1442 C CA . ILE A 1 179 ? 11.764 5.660 -26.658 1.00 93.38 179 ILE A CA 1
ATOM 1443 C C . ILE A 1 179 ? 11.405 5.694 -25.173 1.00 93.38 179 ILE A C 1
ATOM 1445 O O . ILE A 1 179 ? 10.288 5.360 -24.791 1.00 93.38 179 ILE A O 1
ATOM 1449 N N . TYR A 1 180 ? 12.349 6.119 -24.334 1.00 93.31 180 TYR A N 1
ATOM 1450 C CA . TYR A 1 180 ? 12.119 6.341 -22.907 1.00 93.31 180 TYR A CA 1
ATOM 1451 C C . TYR A 1 180 ? 12.133 7.841 -22.636 1.00 93.31 180 TYR A C 1
ATOM 1453 O O . TYR A 1 180 ? 13.150 8.499 -22.853 1.00 93.31 180 TYR A O 1
ATOM 1461 N N . MET A 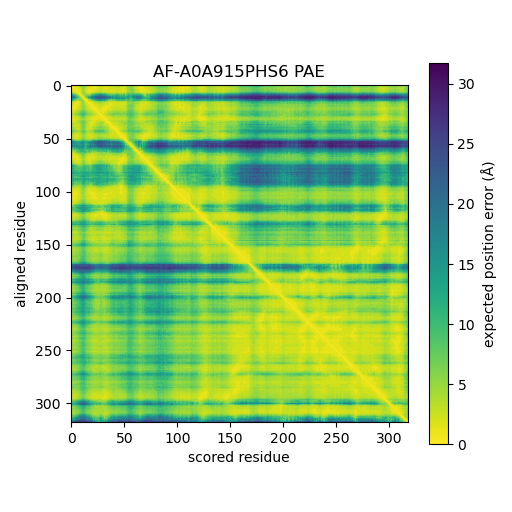1 181 ? 11.006 8.376 -22.182 1.00 94.19 181 MET A N 1
ATOM 1462 C CA . MET A 1 181 ? 10.808 9.807 -21.965 1.00 94.19 181 MET A CA 1
ATOM 1463 C C . MET A 1 181 ? 10.673 10.119 -20.485 1.00 94.19 181 MET A C 1
ATOM 1465 O O . MET A 1 181 ? 10.034 9.376 -19.741 1.00 94.19 181 MET A O 1
ATOM 1469 N N . GLU A 1 182 ? 11.265 11.232 -20.060 1.00 94.25 182 GLU A N 1
ATOM 1470 C CA . GLU A 1 182 ? 11.060 11.760 -18.715 1.00 94.25 182 GLU A CA 1
ATOM 1471 C C . GLU A 1 182 ? 9.670 12.355 -18.585 1.00 94.25 182 GLU A C 1
ATOM 1473 O O . GLU A 1 182 ? 9.249 13.165 -19.411 1.00 94.25 182 GLU A O 1
ATOM 1478 N N . LEU A 1 183 ? 8.974 11.954 -17.524 1.00 91.38 183 LEU A N 1
ATOM 1479 C CA . LEU A 1 183 ? 7.646 12.458 -17.241 1.00 91.38 183 LEU A CA 1
ATOM 1480 C C . LEU A 1 183 ? 7.725 13.957 -16.940 1.00 91.38 183 LEU A C 1
ATOM 1482 O O . LEU A 1 183 ? 8.413 14.391 -16.015 1.00 91.38 183 LEU A O 1
ATOM 1486 N N . ASN A 1 184 ? 6.998 14.728 -17.732 1.00 87.75 184 ASN A N 1
ATOM 1487 C CA . ASN A 1 184 ? 6.846 16.166 -17.605 1.00 87.75 184 ASN A CA 1
ATOM 1488 C C . ASN A 1 184 ? 5.376 16.531 -17.886 1.00 87.75 184 ASN A C 1
ATOM 1490 O O . ASN A 1 184 ? 4.584 15.670 -18.272 1.00 87.75 184 ASN A O 1
ATOM 1494 N N . SER A 1 185 ? 5.002 17.794 -17.684 1.00 84.44 185 SER A N 1
ATOM 1495 C CA . SER A 1 185 ? 3.613 18.249 -17.841 1.00 84.44 185 SER A CA 1
ATOM 1496 C C . SER A 1 185 ? 3.069 18.158 -19.271 1.00 84.44 185 SER A C 1
ATOM 1498 O O . SER A 1 185 ? 1.858 18.175 -19.452 1.00 84.44 185 SER A O 1
ATOM 1500 N N . GLU A 1 186 ? 3.929 18.106 -20.290 1.00 84.19 186 GLU A N 1
ATOM 1501 C CA . GLU A 1 186 ? 3.515 18.007 -21.697 1.00 84.19 186 GLU A CA 1
ATOM 1502 C C . GLU A 1 186 ? 3.215 16.553 -22.095 1.00 84.19 186 GLU A C 1
ATOM 1504 O O . GLU A 1 186 ? 2.302 16.302 -22.879 1.00 84.19 186 GLU A O 1
ATOM 1509 N N . ASP A 1 187 ? 3.926 15.597 -21.491 1.00 83.19 187 ASP A N 1
ATOM 1510 C CA . ASP A 1 187 ? 3.895 14.175 -21.860 1.00 83.19 187 ASP A CA 1
ATOM 1511 C C . ASP A 1 187 ? 3.154 13.276 -20.852 1.00 83.19 187 ASP A C 1
ATOM 1513 O O . ASP A 1 187 ? 3.104 12.052 -21.006 1.00 83.19 187 ASP A O 1
ATOM 1517 N N . GLU A 1 188 ? 2.544 13.856 -19.814 1.00 89.56 188 GLU A N 1
ATOM 1518 C CA . GLU A 1 188 ? 1.830 13.105 -18.770 1.00 89.56 188 GLU A CA 1
ATOM 1519 C C . GLU A 1 188 ? 0.633 12.305 -19.301 1.00 89.56 188 GLU A C 1
ATOM 1521 O O . GLU A 1 188 ? 0.233 11.299 -18.710 1.00 89.56 188 GLU A O 1
ATOM 1526 N N . PHE A 1 189 ? 0.078 12.703 -20.449 1.00 91.12 189 PHE A N 1
ATOM 1527 C CA . PHE A 1 189 ? -1.046 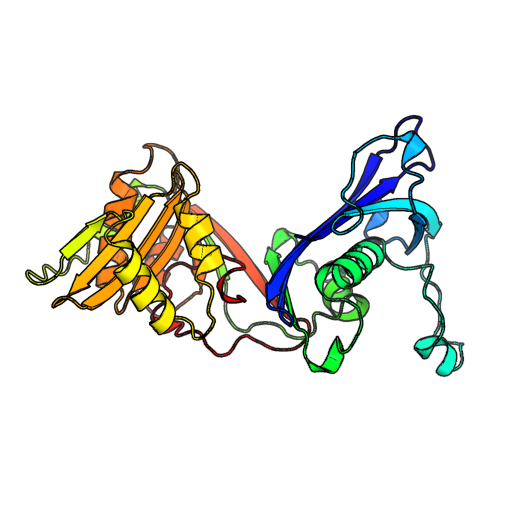11.999 -21.055 1.00 91.12 189 PHE A CA 1
ATOM 1528 C C . PHE A 1 189 ? -0.689 10.556 -21.437 1.00 91.12 189 PHE A C 1
ATOM 1530 O O . PHE A 1 189 ? -1.530 9.684 -21.249 1.00 91.12 189 PHE A O 1
ATOM 1537 N N . TYR A 1 190 ? 0.542 10.275 -21.887 1.00 93.88 190 TYR A N 1
ATOM 1538 C CA . TYR A 1 190 ? 0.994 8.911 -22.195 1.00 93.88 190 TYR A CA 1
ATOM 1539 C C . TYR A 1 190 ? 1.037 8.023 -20.949 1.00 93.88 190 TYR A C 1
ATOM 1541 O O . TYR A 1 190 ? 0.705 6.839 -20.994 1.00 93.88 190 TYR A O 1
ATOM 1549 N N . PHE A 1 191 ? 1.432 8.606 -19.819 1.00 93.69 191 PHE A N 1
ATOM 1550 C CA . PHE A 1 191 ? 1.438 7.926 -18.531 1.00 93.69 191 PHE A CA 1
ATOM 1551 C C . PHE A 1 191 ? 0.016 7.569 -18.078 1.00 93.69 191 PHE A C 1
ATOM 1553 O O . PHE A 1 191 ? -0.239 6.416 -17.726 1.00 93.69 191 PHE A O 1
ATOM 1560 N N . PHE A 1 192 ? -0.921 8.522 -18.134 1.00 92.44 192 PHE A N 1
ATOM 1561 C CA . PHE A 1 192 ? -2.318 8.267 -17.764 1.00 92.44 192 PHE A CA 1
ATOM 1562 C C . PHE A 1 192 ? -3.017 7.298 -18.721 1.00 92.44 192 PHE A C 1
ATOM 1564 O O . PHE A 1 192 ? -3.810 6.469 -18.271 1.00 92.44 192 PHE A O 1
ATOM 1571 N N . ASP A 1 193 ? -2.721 7.387 -20.019 1.00 93.12 193 ASP A N 1
ATOM 1572 C CA . ASP A 1 193 ? -3.261 6.485 -21.035 1.00 93.12 193 ASP A CA 1
ATOM 1573 C C . ASP A 1 193 ? -2.858 5.037 -20.734 1.00 93.12 193 ASP A C 1
ATOM 1575 O O . ASP A 1 193 ? -3.723 4.171 -20.586 1.00 93.12 193 ASP A O 1
ATOM 1579 N N . TYR A 1 194 ? -1.570 4.783 -20.479 1.00 94.69 194 TYR A N 1
ATOM 1580 C CA . TYR A 1 194 ? -1.115 3.443 -20.112 1.00 94.69 194 TYR A CA 1
ATOM 1581 C C . TYR A 1 194 ? -1.652 2.961 -18.759 1.00 94.69 194 TYR A C 1
ATOM 1583 O O . TYR A 1 194 ? -2.035 1.797 -18.636 1.00 94.69 194 TYR A O 1
ATOM 1591 N N . ASP A 1 195 ? -1.727 3.823 -17.738 1.00 92.19 195 ASP A N 1
ATOM 1592 C CA . ASP A 1 195 ? -2.289 3.430 -16.438 1.00 92.19 195 ASP A CA 1
ATOM 1593 C C . ASP A 1 195 ? -3.732 2.916 -16.567 1.00 92.19 195 ASP A C 1
ATOM 1595 O O . ASP A 1 195 ? -4.075 1.881 -15.990 1.00 92.19 195 ASP A O 1
ATOM 1599 N N . SER A 1 196 ? -4.541 3.573 -17.407 1.00 90.19 196 SER A N 1
ATOM 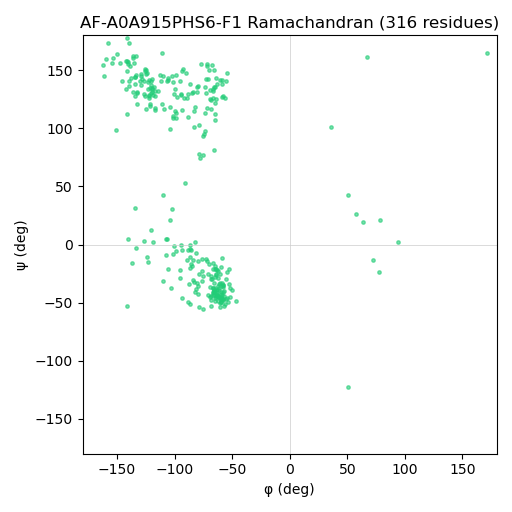1600 C CA . SER A 1 196 ? -5.930 3.176 -17.683 1.00 90.19 196 SER A CA 1
ATOM 1601 C C . SER A 1 196 ? -6.063 1.806 -18.367 1.00 90.19 196 SER A C 1
ATOM 1603 O O . SER A 1 196 ? -7.108 1.159 -18.294 1.00 90.19 196 SER A O 1
ATOM 1605 N N . VAL A 1 197 ? -4.991 1.326 -19.009 1.00 90.31 197 VAL A N 1
ATOM 1606 C CA . VAL A 1 197 ? -4.921 -0.017 -19.602 1.00 90.31 197 VAL A CA 1
ATOM 1607 C C . VAL A 1 197 ? -4.625 -1.075 -18.539 1.00 90.31 197 VAL A C 1
ATOM 1609 O O . VAL A 1 197 ? -5.094 -2.211 -18.680 1.00 90.31 197 VAL A O 1
ATOM 1612 N N . VAL A 1 198 ? -3.841 -0.731 -17.510 1.00 89.19 198 VAL A N 1
ATOM 1613 C CA . VAL A 1 198 ? -3.405 -1.644 -16.440 1.00 89.19 198 VAL A CA 1
ATOM 1614 C C . VAL A 1 198 ? -4.477 -1.799 -15.365 1.00 89.19 198 VAL A C 1
ATOM 1616 O O . VAL A 1 198 ? -4.708 -2.912 -14.891 1.00 89.19 198 VAL A O 1
ATOM 1619 N N . THR A 1 199 ? -5.150 -0.714 -14.990 1.00 84.00 199 THR A N 1
ATOM 1620 C CA . THR A 1 199 ? -6.253 -0.731 -14.024 1.00 84.00 199 THR A CA 1
ATOM 1621 C C . THR A 1 199 ? -7.514 -0.137 -14.635 1.00 84.00 199 THR A C 1
ATOM 1623 O O . THR A 1 199 ? -7.483 0.925 -15.245 1.00 84.00 199 THR A O 1
ATOM 1626 N N . PHE A 1 200 ? -8.652 -0.808 -14.447 1.00 76.00 200 PHE A N 1
ATOM 1627 C CA . PHE A 1 200 ? -9.945 -0.281 -14.902 1.00 76.00 200 PHE A CA 1
ATOM 1628 C C . PHE A 1 200 ? -10.435 0.904 -14.050 1.00 76.00 200 PHE A C 1
ATOM 1630 O O . PHE A 1 200 ? -11.376 1.609 -14.413 1.00 76.00 200 PHE A O 1
ATOM 1637 N N . MET A 1 201 ? -9.828 1.107 -12.884 1.00 74.38 201 MET A N 1
ATOM 1638 C CA . MET A 1 201 ? -10.252 2.124 -11.935 1.00 74.38 201 MET A CA 1
ATOM 1639 C C . MET A 1 201 ? -9.635 3.476 -12.291 1.00 74.38 201 MET A C 1
ATOM 1641 O O . MET A 1 201 ? -8.425 3.599 -12.482 1.00 74.38 201 MET A O 1
ATOM 1645 N N . ASN A 1 202 ? -10.467 4.519 -12.345 1.00 76.25 202 ASN A N 1
ATOM 1646 C CA . ASN A 1 202 ? -9.992 5.873 -12.606 1.00 76.25 202 ASN A CA 1
ATOM 1647 C C . ASN A 1 202 ? -9.315 6.453 -11.358 1.00 76.25 202 ASN A C 1
ATOM 1649 O O . ASN A 1 202 ? -9.961 7.062 -10.505 1.00 76.25 202 ASN A O 1
ATOM 1653 N N . ARG A 1 203 ? -7.993 6.297 -11.291 1.00 83.06 203 ARG A N 1
ATOM 1654 C CA . ARG A 1 203 ? -7.141 6.861 -10.236 1.00 83.06 203 ARG A CA 1
ATOM 1655 C C . ARG A 1 203 ? -6.335 8.080 -10.681 1.00 83.06 203 ARG A C 1
ATOM 1657 O O . ARG A 1 203 ? -5.337 8.428 -10.048 1.00 83.06 203 ARG A O 1
ATOM 1664 N N . ARG A 1 204 ? -6.769 8.750 -11.752 1.00 86.00 204 ARG A N 1
ATOM 1665 C CA . ARG A 1 204 ? -6.050 9.876 -12.359 1.00 86.00 204 ARG A CA 1
ATOM 1666 C C . ARG A 1 204 ? -5.725 10.975 -11.350 1.00 86.00 204 ARG A C 1
ATOM 1668 O O . ARG A 1 204 ? -4.563 11.326 -11.223 1.00 86.00 204 ARG A O 1
ATOM 1675 N N . SER A 1 205 ? -6.697 11.438 -10.563 1.00 83.12 205 SER A N 1
ATOM 1676 C CA . SER A 1 205 ? -6.470 12.513 -9.581 1.00 83.12 205 SER A CA 1
ATOM 1677 C C . SER A 1 205 ? -5.432 12.152 -8.512 1.00 83.12 205 SER A C 1
ATOM 1679 O O . SER A 1 205 ? -4.686 13.014 -8.053 1.00 83.12 205 SER A O 1
ATOM 1681 N N . TYR A 1 206 ? -5.355 10.875 -8.121 1.00 83.12 206 TYR A N 1
ATOM 1682 C CA . TYR A 1 206 ? -4.319 10.401 -7.202 1.00 83.12 206 TYR A CA 1
ATOM 1683 C C . TYR A 1 206 ? -2.936 10.429 -7.865 1.00 83.12 206 TYR A C 1
ATOM 1685 O O . TYR A 1 206 ? -1.967 10.885 -7.261 1.00 83.12 206 TYR A O 1
ATOM 1693 N N . LEU A 1 207 ? -2.840 9.956 -9.107 1.00 87.12 207 LEU A N 1
ATOM 1694 C CA . LEU A 1 207 ? -1.584 9.935 -9.852 1.00 87.12 207 LEU A CA 1
ATOM 1695 C C . LEU A 1 207 ? -1.110 11.344 -10.233 1.00 87.12 207 LEU A C 1
ATOM 1697 O O . LEU A 1 207 ? 0.083 11.610 -10.143 1.00 87.12 207 LEU A O 1
ATOM 1701 N N . GLU A 1 208 ? -2.024 12.256 -10.567 1.00 88.00 208 GLU A N 1
ATOM 1702 C CA . GLU A 1 208 ? -1.747 13.687 -10.735 1.00 88.00 208 GLU A CA 1
ATOM 1703 C C . GLU A 1 208 ? -1.150 14.254 -9.448 1.00 88.00 208 GLU A C 1
ATOM 1705 O O . GLU A 1 208 ? -0.057 14.816 -9.477 1.00 88.00 208 GLU A O 1
ATOM 1710 N N . PHE A 1 209 ? -1.805 14.044 -8.299 1.00 85.62 209 PHE A N 1
ATOM 1711 C CA . PHE A 1 209 ? -1.263 14.466 -7.007 1.00 85.62 209 PHE A CA 1
ATOM 1712 C C . PHE A 1 209 ? 0.144 13.906 -6.771 1.00 85.62 209 PHE A C 1
ATOM 1714 O O . PHE A 1 209 ? 1.039 14.657 -6.389 1.00 85.62 209 PHE A O 1
ATOM 1721 N N . LEU A 1 210 ? 0.351 12.612 -7.041 1.00 85.12 210 LEU A N 1
ATOM 1722 C CA . LEU A 1 210 ? 1.642 11.952 -6.881 1.00 85.12 210 LEU A CA 1
ATOM 1723 C C . LEU A 1 210 ? 2.717 12.606 -7.760 1.00 85.12 210 LEU A C 1
ATOM 1725 O O . LEU A 1 210 ? 3.782 12.921 -7.249 1.00 85.12 210 LEU A O 1
ATOM 1729 N N . CYS A 1 211 ? 2.440 12.872 -9.039 1.00 85.62 211 CYS A N 1
ATOM 1730 C CA . CYS A 1 211 ? 3.403 13.483 -9.966 1.00 85.62 211 CYS A CA 1
ATOM 1731 C C . CYS A 1 211 ? 3.804 14.913 -9.571 1.00 85.62 211 CYS A C 1
ATOM 1733 O O . CYS A 1 211 ? 4.907 15.351 -9.888 1.00 85.62 211 CYS A O 1
ATOM 1735 N N . HIS A 1 212 ? 2.948 15.625 -8.834 1.00 84.19 212 HIS A N 1
ATOM 1736 C CA . HIS A 1 212 ? 3.227 16.977 -8.343 1.00 84.19 212 HIS A CA 1
ATOM 1737 C C . HIS A 1 212 ? 3.980 17.005 -7.001 1.00 84.19 212 HIS A C 1
ATOM 1739 O O . HIS A 1 212 ? 4.355 18.083 -6.525 1.00 84.19 212 HIS A O 1
ATOM 1745 N N . ILE A 1 213 ? 4.237 15.852 -6.372 1.00 86.19 213 ILE A N 1
ATOM 1746 C CA . ILE A 1 213 ? 5.090 15.795 -5.182 1.00 86.19 213 ILE A CA 1
ATOM 1747 C C . ILE A 1 213 ? 6.533 16.102 -5.594 1.00 86.19 213 ILE A C 1
ATOM 1749 O O . ILE A 1 213 ? 7.127 15.446 -6.450 1.00 86.19 213 ILE A O 1
ATOM 1753 N N . LYS A 1 214 ? 7.130 17.099 -4.934 1.00 86.12 214 LYS A N 1
ATOM 1754 C CA . LYS A 1 214 ? 8.517 17.501 -5.182 1.00 86.12 214 LYS A CA 1
ATOM 1755 C C . LYS A 1 214 ? 9.470 16.311 -5.009 1.00 86.12 214 LYS A C 1
ATOM 1757 O O . LYS A 1 214 ? 9.522 15.711 -3.940 1.00 86.12 214 LYS A O 1
ATOM 1762 N N . GLY A 1 215 ? 10.278 16.046 -6.036 1.00 88.19 215 GLY A N 1
ATOM 1763 C CA . GLY A 1 215 ? 11.288 14.981 -6.032 1.00 88.19 215 GLY A CA 1
ATOM 1764 C C . GLY A 1 215 ? 10.820 13.655 -6.634 1.00 88.19 215 GLY A C 1
ATOM 1765 O O . GLY A 1 215 ? 11.600 12.704 -6.647 1.00 88.19 215 GLY A O 1
ATOM 1766 N N . ILE A 1 216 ? 9.586 13.585 -7.140 1.00 92.31 216 ILE A N 1
ATOM 1767 C CA . ILE A 1 216 ? 9.141 12.456 -7.956 1.00 92.31 216 ILE A CA 1
ATOM 1768 C C . ILE A 1 216 ? 9.855 12.487 -9.304 1.00 92.31 216 ILE A C 1
ATOM 1770 O O . ILE A 1 216 ? 9.945 13.521 -9.962 1.00 92.31 216 ILE A O 1
ATOM 1774 N N . LEU A 1 217 ? 10.359 11.325 -9.699 1.00 93.56 217 LEU A N 1
ATOM 1775 C CA . LEU A 1 217 ? 10.941 11.053 -11.000 1.00 93.56 217 LEU A CA 1
ATOM 1776 C C . LEU A 1 217 ? 10.052 10.037 -11.711 1.00 93.56 217 LEU A C 1
ATOM 1778 O O . LEU A 1 217 ? 9.694 9.013 -11.126 1.00 93.56 217 LEU A O 1
ATOM 1782 N N . GLY A 1 218 ? 9.723 10.306 -12.970 1.00 94.88 218 GLY A N 1
ATOM 1783 C CA . GLY A 1 218 ? 8.945 9.400 -13.803 1.00 94.88 218 GLY A CA 1
ATOM 1784 C C . GLY A 1 218 ? 9.619 9.145 -15.142 1.00 94.88 218 GLY A C 1
ATOM 1785 O O . GLY A 1 218 ? 10.244 10.045 -15.704 1.00 94.88 218 GLY A O 1
ATOM 1786 N N . LEU A 1 219 ? 9.481 7.923 -15.650 1.00 95.94 219 LEU A N 1
ATOM 1787 C CA . LEU A 1 219 ? 9.806 7.575 -17.031 1.00 95.94 219 LEU A CA 1
ATOM 1788 C C . LEU A 1 219 ? 8.618 6.867 -17.672 1.00 95.94 219 LEU A C 1
ATOM 1790 O O . LEU A 1 219 ? 7.978 6.040 -17.022 1.00 95.94 219 LEU A O 1
ATOM 1794 N N . VAL A 1 220 ? 8.378 7.146 -18.948 1.00 96.75 220 VAL A N 1
ATOM 1795 C CA . VAL A 1 220 ? 7.392 6.454 -19.786 1.00 96.75 220 VAL A CA 1
ATOM 1796 C C . VAL A 1 220 ? 8.120 5.806 -20.958 1.00 96.75 220 VAL A C 1
ATOM 1798 O O . VAL A 1 220 ? 8.979 6.431 -21.579 1.00 96.75 220 VAL A O 1
ATOM 1801 N N . ALA A 1 221 ? 7.798 4.548 -21.241 1.00 96.06 221 ALA A N 1
ATOM 1802 C CA . ALA A 1 221 ? 8.268 3.825 -22.413 1.00 96.06 221 ALA A CA 1
ATOM 1803 C C . ALA A 1 221 ? 7.226 3.944 -23.528 1.00 96.06 221 ALA A C 1
ATOM 1805 O O . ALA A 1 221 ? 6.048 3.657 -23.306 1.00 96.06 221 ALA A O 1
ATOM 1806 N N . ILE A 1 222 ? 7.666 4.344 -24.717 1.00 95.38 222 ILE A N 1
ATOM 1807 C CA . ILE A 1 222 ? 6.835 4.508 -25.908 1.00 95.38 222 ILE A CA 1
ATOM 1808 C C . ILE A 1 222 ? 7.389 3.624 -27.020 1.00 95.38 222 ILE A C 1
ATOM 1810 O O . ILE A 1 222 ? 8.562 3.721 -27.378 1.00 95.38 222 ILE A O 1
ATOM 1814 N N . GLU A 1 223 ? 6.521 2.806 -27.603 1.00 94.44 223 GLU A N 1
ATOM 1815 C CA . GLU A 1 223 ? 6.801 2.007 -28.791 1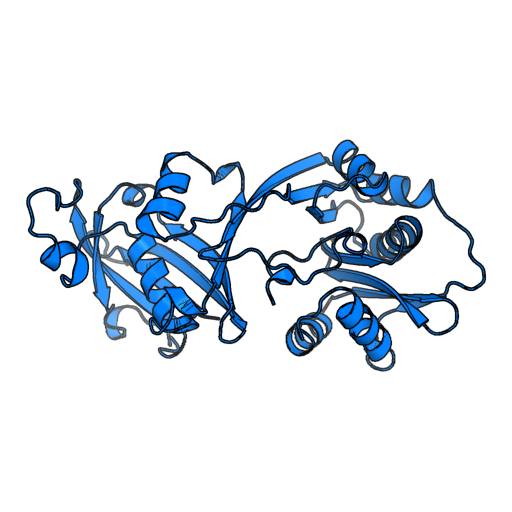.00 94.44 223 GLU A CA 1
ATOM 1816 C C . GLU A 1 223 ? 5.781 2.383 -29.868 1.00 94.44 223 GLU A C 1
ATOM 1818 O O . GLU A 1 223 ? 4.576 2.365 -29.622 1.00 94.44 223 GLU A O 1
ATOM 1823 N N . LYS A 1 224 ? 6.242 2.759 -31.069 1.00 91.19 224 LYS A N 1
ATOM 1824 C CA . LYS A 1 224 ? 5.359 3.127 -32.200 1.00 91.19 224 LYS A CA 1
ATOM 1825 C C . LYS A 1 224 ? 4.286 4.173 -31.837 1.00 91.19 224 LYS A C 1
ATOM 1827 O O . LYS A 1 224 ? 3.139 4.060 -32.260 1.00 91.19 224 LYS A O 1
ATOM 1832 N N . GLN A 1 225 ? 4.670 5.203 -31.075 1.00 89.38 225 GLN A N 1
ATOM 1833 C CA . GLN A 1 225 ? 3.777 6.272 -30.584 1.00 89.38 225 GLN A CA 1
ATOM 1834 C C . GLN A 1 225 ? 2.669 5.801 -29.628 1.00 89.38 225 GLN A C 1
ATOM 1836 O O . GLN A 1 225 ? 1.665 6.490 -29.453 1.00 89.38 225 GLN A O 1
ATOM 1841 N N . GLN A 1 226 ? 2.817 4.624 -29.023 1.00 94.00 226 GLN A N 1
ATOM 1842 C CA . GLN A 1 226 ? 1.908 4.109 -28.007 1.00 94.00 226 GLN A CA 1
ATOM 1843 C C . GLN A 1 226 ? 2.681 3.867 -26.713 1.00 94.00 226 GLN A C 1
ATOM 1845 O O . GLN A 1 226 ? 3.802 3.349 -26.761 1.00 94.00 226 GLN A O 1
ATOM 1850 N N . PRO A 1 227 ? 2.126 4.235 -25.551 1.00 95.94 227 PRO A N 1
ATOM 1851 C CA . PRO A 1 227 ? 2.797 3.972 -24.297 1.00 95.94 227 PRO A CA 1
ATOM 1852 C C . PRO A 1 227 ? 2.710 2.473 -23.979 1.00 95.94 227 PRO A C 1
ATOM 1854 O O . PRO A 1 227 ? 1.671 1.836 -24.146 1.00 95.94 227 PRO A O 1
ATOM 1857 N N . VAL A 1 228 ? 3.826 1.895 -23.542 1.00 96.62 228 VAL A N 1
ATOM 1858 C CA . VAL A 1 228 ? 3.971 0.449 -23.278 1.00 96.62 228 VAL A CA 1
ATOM 1859 C C . VAL A 1 228 ? 4.495 0.143 -21.875 1.00 96.62 228 VAL A C 1
ATOM 1861 O O . VAL A 1 228 ? 4.716 -1.017 -21.521 1.00 96.62 228 VAL A O 1
ATOM 1864 N N . GLY A 1 229 ? 4.699 1.179 -21.066 1.00 96.50 229 GLY A N 1
ATOM 1865 C CA . GLY A 1 229 ? 5.098 1.057 -19.676 1.00 96.50 229 GLY A CA 1
ATOM 1866 C C . GLY A 1 229 ? 5.461 2.394 -19.053 1.00 96.50 229 GLY A C 1
ATOM 1867 O O . GLY A 1 229 ? 5.709 3.376 -19.748 1.00 96.50 229 GLY A O 1
ATOM 1868 N N . TYR A 1 230 ? 5.531 2.424 -17.729 1.00 96.38 230 TYR A N 1
ATOM 1869 C CA . TYR A 1 230 ? 6.074 3.544 -16.980 1.00 96.38 230 TYR A CA 1
ATOM 1870 C C . TYR A 1 230 ? 6.706 3.083 -15.664 1.00 96.38 230 TYR A C 1
ATOM 1872 O O . TYR A 1 230 ? 6.442 1.992 -15.151 1.00 96.38 230 TYR A O 1
ATOM 1880 N N . VAL A 1 231 ? 7.517 3.954 -15.073 1.00 96.25 231 VAL A N 1
ATOM 1881 C CA . VAL A 1 231 ? 7.999 3.810 -13.698 1.00 96.25 231 VAL A CA 1
ATOM 1882 C C . VAL A 1 231 ? 7.959 5.154 -12.983 1.00 96.25 231 VAL A C 1
ATOM 1884 O O . VAL A 1 231 ? 8.245 6.182 -13.591 1.00 96.25 231 VAL A O 1
ATOM 1887 N N . LEU A 1 232 ? 7.623 5.141 -11.693 1.00 95.38 232 LEU A N 1
ATOM 1888 C CA . LEU A 1 232 ? 7.738 6.294 -10.802 1.00 95.38 232 LEU A CA 1
ATOM 1889 C C . LEU A 1 232 ? 8.637 5.964 -9.612 1.00 95.38 232 LEU A C 1
ATOM 1891 O O . LEU A 1 232 ? 8.537 4.880 -9.029 1.00 95.38 232 LEU A O 1
ATOM 1895 N N . ALA A 1 233 ? 9.453 6.926 -9.199 1.00 95.44 233 ALA A N 1
ATOM 1896 C CA . ALA A 1 233 ? 10.269 6.839 -7.998 1.00 95.44 233 ALA A CA 1
ATOM 1897 C C . ALA A 1 233 ? 10.327 8.172 -7.250 1.00 95.44 233 ALA A C 1
ATOM 1899 O O . ALA A 1 233 ? 10.142 9.235 -7.833 1.00 95.44 233 ALA A O 1
ATOM 1900 N N . VAL A 1 234 ? 10.637 8.111 -5.958 1.00 93.94 234 VAL A N 1
ATOM 1901 C CA . VAL A 1 234 ? 11.002 9.269 -5.134 1.00 93.94 234 VAL A CA 1
ATOM 1902 C C . VAL A 1 234 ? 12.222 8.902 -4.305 1.00 93.94 234 VAL A C 1
ATOM 1904 O O . VAL A 1 234 ? 12.228 7.872 -3.630 1.00 93.94 234 VAL A O 1
ATOM 1907 N N . ASN A 1 235 ? 13.269 9.725 -4.347 1.00 93.50 235 ASN A N 1
ATOM 1908 C CA . ASN A 1 235 ? 14.560 9.398 -3.731 1.00 93.50 235 ASN A CA 1
ATOM 1909 C C . ASN A 1 235 ? 15.041 7.994 -4.172 1.00 93.50 235 ASN A C 1
ATOM 1911 O O . ASN A 1 235 ? 15.134 7.723 -5.366 1.00 93.50 235 ASN A O 1
ATOM 1915 N N . ASN A 1 236 ? 15.295 7.088 -3.223 1.00 95.94 236 ASN A N 1
ATOM 1916 C CA . ASN A 1 236 ? 15.6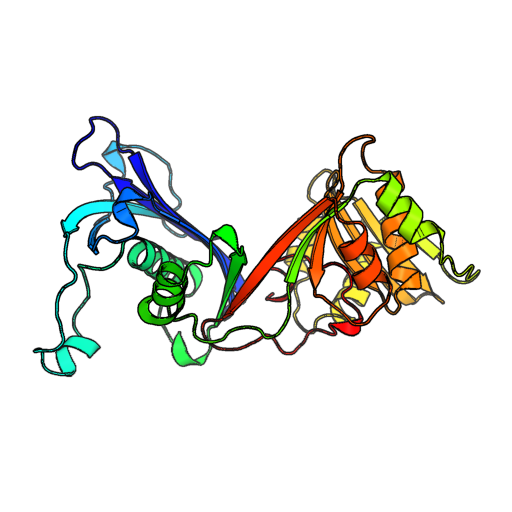80 5.697 -3.471 1.00 95.94 236 ASN A CA 1
ATOM 1917 C C . ASN A 1 236 ? 14.499 4.725 -3.269 1.00 95.94 236 ASN A C 1
ATOM 1919 O O . ASN A 1 236 ? 14.683 3.576 -2.874 1.00 95.94 236 ASN A O 1
ATOM 1923 N N . HIS A 1 237 ? 13.272 5.174 -3.531 1.00 95.38 237 HIS A N 1
ATOM 1924 C CA . HIS A 1 237 ? 12.074 4.340 -3.475 1.00 95.38 237 HIS A CA 1
ATOM 1925 C C . HIS A 1 237 ? 11.441 4.255 -4.856 1.00 95.38 237 HIS A C 1
ATOM 1927 O O . HIS A 1 237 ? 10.991 5.270 -5.387 1.00 95.38 237 HIS A O 1
ATOM 1933 N N . ILE A 1 238 ? 11.373 3.053 -5.431 1.00 96.69 238 ILE A N 1
ATOM 1934 C CA . ILE A 1 238 ? 10.562 2.833 -6.631 1.00 96.69 238 ILE A CA 1
ATOM 1935 C C . ILE A 1 238 ? 9.131 2.610 -6.164 1.00 96.69 238 ILE A C 1
ATOM 1937 O O . ILE A 1 238 ? 8.838 1.637 -5.470 1.00 96.69 238 ILE A O 1
ATOM 1941 N N . LEU A 1 239 ? 8.253 3.539 -6.529 1.00 94.00 239 LEU A N 1
ATOM 1942 C CA . LEU A 1 239 ? 6.864 3.537 -6.093 1.00 94.00 239 LEU A CA 1
ATOM 1943 C C . LEU A 1 239 ? 6.034 2.554 -6.908 1.00 94.00 239 LEU A C 1
ATOM 1945 O O . LEU A 1 239 ? 5.205 1.855 -6.348 1.00 94.00 239 LEU A O 1
ATOM 1949 N N . GLN A 1 240 ? 6.231 2.518 -8.224 1.00 94.00 240 GLN A N 1
ATOM 1950 C CA . GLN A 1 240 ? 5.521 1.617 -9.133 1.00 94.00 240 GLN A CA 1
ATOM 1951 C C . GLN A 1 240 ? 6.272 1.493 -10.455 1.00 94.00 240 GLN A C 1
ATOM 1953 O O . GLN A 1 240 ? 6.845 2.472 -10.927 1.00 94.00 240 GLN A O 1
ATOM 1958 N N . CYS A 1 241 ? 6.237 0.308 -11.057 1.00 95.81 241 CYS A N 1
ATOM 1959 C CA . CYS A 1 241 ? 6.759 0.031 -12.390 1.00 95.81 241 CYS A CA 1
ATOM 1960 C C . CYS A 1 241 ? 5.816 -0.935 -13.094 1.00 95.81 241 CYS A C 1
ATOM 1962 O O . CYS A 1 241 ? 5.717 -2.100 -12.692 1.00 95.81 241 CYS A O 1
ATOM 1964 N N . TYR A 1 242 ? 5.141 -0.448 -14.131 1.00 95.38 242 TYR A N 1
ATOM 1965 C CA . TYR A 1 242 ? 4.272 -1.265 -14.965 1.00 95.38 242 TYR A CA 1
ATOM 1966 C C . TYR A 1 242 ? 4.761 -1.251 -16.398 1.00 95.38 242 TYR A C 1
ATOM 1968 O O . TYR A 1 242 ? 5.185 -0.215 -16.900 1.00 95.38 242 TYR A O 1
ATOM 1976 N N . ALA A 1 243 ? 4.660 -2.383 -17.075 1.00 95.62 243 ALA A N 1
ATOM 1977 C CA . ALA A 1 243 ? 5.114 -2.514 -18.449 1.00 95.62 243 ALA A CA 1
ATOM 1978 C C . ALA A 1 243 ? 4.444 -3.704 -19.131 1.00 95.62 243 ALA A C 1
ATOM 1980 O O . ALA A 1 243 ? 3.953 -4.603 -18.457 1.00 95.62 243 ALA A O 1
ATOM 1981 N N . ASN A 1 244 ? 4.436 -3.711 -20.461 1.00 95.12 244 ASN A N 1
ATOM 1982 C CA . ASN A 1 244 ? 3.913 -4.836 -21.233 1.00 95.12 244 ASN A CA 1
ATOM 1983 C C . ASN A 1 244 ? 4.818 -6.073 -21.148 1.00 95.12 244 ASN A C 1
ATOM 1985 O O . ASN A 1 244 ? 4.344 -7.189 -21.346 1.00 95.12 244 ASN A O 1
ATOM 1989 N N . THR A 1 245 ? 6.119 -5.888 -20.891 1.00 93.19 245 THR A N 1
ATOM 1990 C CA . THR A 1 245 ? 7.084 -6.991 -20.790 1.00 93.19 245 THR A CA 1
ATOM 1991 C C . THR A 1 245 ? 8.128 -6.742 -19.691 1.00 93.19 245 THR A C 1
ATOM 1993 O O . THR A 1 245 ? 8.388 -5.583 -19.337 1.00 93.19 245 THR A O 1
ATOM 1996 N N . PRO A 1 246 ? 8.774 -7.806 -19.170 1.00 93.00 246 PRO A N 1
ATOM 1997 C CA . PRO A 1 246 ? 9.854 -7.680 -18.191 1.00 93.00 246 PRO A CA 1
ATOM 1998 C C . PRO A 1 246 ? 11.044 -6.849 -18.692 1.00 93.00 246 PRO A C 1
ATOM 2000 O O . PRO A 1 246 ? 11.678 -6.144 -17.913 1.00 93.00 246 PRO A O 1
ATOM 2003 N N . GLU A 1 247 ? 11.351 -6.905 -19.989 1.00 92.81 247 GLU A N 1
ATOM 2004 C CA . GLU A 1 247 ? 12.470 -6.178 -20.599 1.00 92.81 247 GLU A CA 1
ATOM 2005 C C . GLU A 1 247 ? 12.234 -4.665 -20.560 1.00 92.81 247 GLU A C 1
ATOM 2007 O O . GLU A 1 247 ? 13.130 -3.912 -20.175 1.00 92.81 247 GLU A O 1
ATOM 2012 N N . ILE A 1 248 ? 11.010 -4.228 -20.882 1.00 94.44 248 ILE A N 1
ATOM 2013 C CA . ILE A 1 248 ? 10.606 -2.820 -20.781 1.00 94.44 248 ILE A CA 1
ATOM 2014 C C . ILE A 1 248 ? 10.678 -2.367 -19.315 1.00 94.44 248 ILE A C 1
ATOM 2016 O O . ILE A 1 248 ? 11.222 -1.301 -19.025 1.00 94.44 248 ILE A O 1
ATOM 2020 N N . ALA A 1 249 ? 10.196 -3.190 -18.375 1.00 94.75 249 ALA A N 1
ATOM 2021 C CA . ALA A 1 249 ? 10.300 -2.896 -16.945 1.00 94.75 249 ALA A CA 1
ATOM 2022 C C . ALA A 1 249 ? 11.762 -2.743 -16.488 1.00 94.75 249 ALA A C 1
ATOM 2024 O O . ALA A 1 249 ? 12.080 -1.810 -15.750 1.00 94.75 249 ALA A O 1
ATOM 2025 N N . CYS A 1 250 ? 12.674 -3.607 -16.948 1.00 94.00 250 CYS A N 1
ATOM 2026 C CA . CYS A 1 250 ? 14.100 -3.497 -16.637 1.00 94.00 250 CYS A CA 1
ATOM 2027 C C . CYS A 1 250 ? 14.709 -2.183 -17.118 1.00 94.00 250 CYS A C 1
ATOM 2029 O O . CYS A 1 250 ? 15.439 -1.538 -16.364 1.00 94.00 250 CYS A O 1
ATOM 2031 N N . ASP A 1 251 ? 14.428 -1.782 -18.355 1.00 93.62 251 ASP A N 1
ATOM 2032 C CA . ASP A 1 251 ? 14.960 -0.538 -18.904 1.00 93.62 251 ASP A CA 1
ATOM 2033 C C . ASP A 1 251 ? 14.406 0.697 -18.185 1.00 93.62 251 ASP A C 1
ATOM 2035 O O . ASP A 1 251 ? 15.168 1.622 -17.891 1.00 93.62 251 ASP A O 1
ATOM 2039 N N . LEU A 1 252 ? 13.119 0.678 -17.828 1.00 95.56 252 LEU A N 1
ATOM 2040 C CA . LEU A 1 252 ? 12.477 1.703 -17.008 1.00 95.56 252 LEU A CA 1
ATOM 2041 C C . LEU A 1 252 ? 13.135 1.811 -15.622 1.00 95.56 252 LEU A C 1
ATOM 2043 O O . LEU A 1 252 ? 13.586 2.889 -15.227 1.00 95.56 252 LEU A O 1
ATOM 2047 N N . ILE A 1 253 ? 13.250 0.692 -14.897 1.00 95.56 253 ILE A N 1
ATOM 2048 C CA . ILE A 1 253 ? 13.889 0.636 -13.571 1.00 95.56 253 ILE A CA 1
ATOM 2049 C C . ILE A 1 253 ? 15.331 1.141 -13.647 1.00 95.56 253 ILE A C 1
ATOM 2051 O O . ILE A 1 253 ? 15.746 1.936 -12.805 1.00 95.56 253 ILE A O 1
ATOM 2055 N N . ARG A 1 254 ? 16.085 0.721 -14.668 1.00 93.25 254 ARG A N 1
ATOM 2056 C CA . ARG A 1 254 ? 17.471 1.148 -14.882 1.00 93.25 254 ARG A CA 1
ATOM 2057 C C . ARG A 1 254 ? 17.568 2.657 -15.067 1.00 93.25 254 ARG A C 1
ATOM 2059 O O . ARG A 1 254 ? 18.325 3.300 -14.341 1.00 93.25 254 ARG A O 1
ATOM 2066 N N . GLY A 1 255 ? 16.750 3.211 -15.965 1.00 92.38 255 GLY A N 1
ATOM 2067 C CA . GLY A 1 255 ? 16.734 4.639 -16.273 1.00 92.38 255 GLY A CA 1
ATOM 2068 C C . GLY A 1 255 ? 16.464 5.523 -15.052 1.00 92.38 255 GLY A C 1
ATOM 2069 O O . GLY A 1 255 ? 17.048 6.600 -14.939 1.00 92.38 255 GLY A O 1
ATOM 2070 N N . LEU A 1 256 ? 15.633 5.067 -14.107 1.00 93.06 256 LEU A N 1
ATOM 2071 C CA . LEU A 1 256 ? 15.461 5.770 -12.832 1.00 93.06 256 LEU A CA 1
ATOM 2072 C C . LEU A 1 256 ? 16.563 5.466 -11.821 1.00 93.06 256 LEU A C 1
ATOM 2074 O O . LEU A 1 256 ? 16.986 6.379 -11.116 1.00 93.06 256 LEU A O 1
ATOM 2078 N N . SER A 1 257 ? 17.049 4.225 -11.747 1.00 92.56 257 SER A N 1
ATOM 2079 C CA . SER A 1 257 ? 18.092 3.843 -10.790 1.00 92.56 257 SER A CA 1
ATOM 2080 C C . SER A 1 257 ? 19.367 4.671 -10.963 1.00 92.56 257 SER A C 1
ATOM 2082 O O . SER A 1 257 ? 19.981 5.052 -9.968 1.00 92.56 257 SER A O 1
ATOM 2084 N N . ASP A 1 258 ? 19.713 5.047 -12.197 1.00 90.38 258 ASP A N 1
ATOM 2085 C CA . ASP A 1 258 ? 20.885 5.876 -12.499 1.00 90.38 258 ASP A CA 1
ATOM 2086 C C . ASP A 1 258 ? 20.797 7.269 -11.853 1.00 90.38 258 ASP A C 1
ATOM 2088 O O . ASP A 1 258 ? 21.819 7.832 -11.463 1.00 90.38 258 ASP A O 1
ATOM 2092 N N . LYS A 1 259 ? 19.578 7.783 -11.645 1.00 91.94 259 LYS A N 1
ATOM 2093 C CA . LYS A 1 259 ? 19.302 9.082 -11.009 1.00 91.94 259 LYS A CA 1
ATOM 2094 C C . LYS A 1 259 ? 19.217 9.020 -9.482 1.00 91.94 259 LYS A C 1
ATOM 2096 O O . LYS A 1 259 ? 19.161 10.062 -8.834 1.00 91.94 259 LYS A O 1
ATOM 2101 N N . MET A 1 260 ? 19.171 7.822 -8.898 1.00 94.38 260 MET A N 1
ATOM 2102 C CA . MET A 1 260 ? 19.070 7.642 -7.448 1.00 94.38 260 MET A CA 1
ATOM 2103 C C . MET A 1 260 ? 20.411 7.884 -6.755 1.00 94.38 260 MET A C 1
ATOM 2105 O O . MET A 1 260 ? 21.475 7.680 -7.342 1.00 94.38 260 MET A O 1
ATOM 2109 N N . SER A 1 261 ? 20.373 8.255 -5.476 1.00 94.12 261 SER A N 1
ATOM 2110 C CA . SER A 1 261 ? 21.583 8.529 -4.696 1.00 94.12 261 SER A CA 1
ATOM 2111 C C . SER A 1 261 ? 22.461 7.287 -4.541 1.00 94.12 261 SER A C 1
ATOM 2113 O O . SER A 1 261 ? 21.964 6.191 -4.263 1.00 94.12 261 SER A O 1
ATOM 2115 N N . GLU A 1 262 ? 23.775 7.468 -4.680 1.00 93.12 262 GLU A N 1
ATOM 2116 C CA . GLU A 1 262 ? 24.769 6.416 -4.453 1.00 93.12 262 GLU A CA 1
ATOM 2117 C C . GLU A 1 262 ? 24.828 5.979 -2.986 1.00 93.12 262 GLU A C 1
ATOM 2119 O O . GLU A 1 262 ? 24.566 6.758 -2.070 1.00 93.12 262 GLU A O 1
ATOM 2124 N N . GLY A 1 263 ? 25.180 4.713 -2.752 1.00 90.62 263 GLY A N 1
ATOM 2125 C CA . GLY A 1 263 ? 25.337 4.147 -1.405 1.00 90.62 263 GLY A CA 1
ATOM 2126 C C . GLY A 1 263 ? 24.035 3.918 -0.624 1.00 90.62 263 GLY A C 1
ATOM 2127 O O . GLY A 1 263 ? 24.052 3.176 0.357 1.00 90.62 263 GLY A O 1
ATOM 2128 N N . ILE A 1 264 ? 22.906 4.475 -1.070 1.00 95.19 264 ILE A N 1
ATOM 2129 C CA . ILE A 1 264 ? 21.589 4.268 -0.460 1.00 95.19 264 ILE A CA 1
ATOM 2130 C C . ILE A 1 264 ? 20.893 3.086 -1.160 1.00 95.19 264 ILE A C 1
ATOM 2132 O O . ILE A 1 264 ? 20.788 3.072 -2.392 1.00 95.19 264 ILE A O 1
ATOM 2136 N N . PRO A 1 265 ? 20.432 2.062 -0.420 1.00 96.38 265 PRO A N 1
ATOM 2137 C CA . PRO A 1 265 ? 19.711 0.948 -1.020 1.00 96.38 265 PRO A CA 1
ATOM 2138 C C . PRO A 1 265 ? 18.346 1.396 -1.556 1.00 96.38 265 PRO A C 1
ATOM 2140 O O . PRO A 1 265 ? 17.774 2.379 -1.094 1.00 96.38 265 PRO A O 1
ATOM 2143 N N . VAL A 1 266 ? 17.837 0.669 -2.546 1.00 97.75 266 VAL A N 1
ATOM 2144 C CA . VAL A 1 266 ? 16.560 0.948 -3.197 1.00 97.75 266 VAL A CA 1
ATOM 2145 C C . VAL A 1 266 ? 15.478 0.067 -2.591 1.00 97.75 266 VAL A C 1
ATOM 2147 O O . VAL A 1 266 ? 15.630 -1.157 -2.562 1.00 97.75 266 VAL A O 1
ATOM 2150 N N . THR A 1 267 ? 14.382 0.676 -2.147 1.00 97.69 267 THR A N 1
ATOM 2151 C CA . THR A 1 267 ? 13.215 -0.042 -1.616 1.00 97.69 267 THR A CA 1
ATOM 2152 C C . THR A 1 267 ? 12.063 -0.000 -2.612 1.00 97.69 267 THR A C 1
ATOM 2154 O O . THR A 1 267 ? 11.829 1.016 -3.268 1.00 97.69 267 THR A O 1
ATOM 2157 N N . MET A 1 268 ? 11.339 -1.108 -2.728 1.00 97.00 268 MET A N 1
ATOM 2158 C CA . MET A 1 268 ? 10.188 -1.243 -3.620 1.00 97.00 268 MET A CA 1
ATOM 2159 C C . MET A 1 268 ? 9.225 -2.304 -3.093 1.00 97.00 268 MET A C 1
ATOM 2161 O O . MET A 1 268 ? 9.618 -3.171 -2.308 1.00 97.00 268 MET A O 1
ATOM 2165 N N . PHE A 1 269 ? 7.976 -2.256 -3.549 1.00 96.06 269 PHE A N 1
ATOM 2166 C CA . PHE A 1 269 ? 7.008 -3.318 -3.301 1.00 96.06 269 PHE A CA 1
ATOM 2167 C C . PHE A 1 269 ? 6.787 -4.127 -4.570 1.00 96.06 269 PHE A C 1
ATOM 2169 O O . PHE A 1 269 ? 6.714 -3.580 -5.671 1.00 96.06 269 PHE A O 1
ATOM 2176 N N . MET A 1 270 ? 6.641 -5.435 -4.419 1.00 94.19 270 MET A N 1
ATOM 2177 C CA . MET A 1 270 ? 6.376 -6.337 -5.529 1.00 94.19 270 MET A CA 1
ATOM 2178 C C . MET A 1 270 ? 5.379 -7.418 -5.135 1.00 94.19 270 MET A C 1
ATOM 2180 O O . MET A 1 270 ? 5.230 -7.778 -3.965 1.00 94.19 270 MET A O 1
ATOM 2184 N N . ARG A 1 271 ? 4.722 -7.970 -6.150 1.00 91.69 271 ARG A N 1
ATOM 2185 C CA . ARG A 1 271 ? 4.000 -9.232 -6.045 1.00 91.69 271 ARG A CA 1
ATOM 2186 C C . ARG A 1 271 ? 4.890 -10.323 -6.621 1.00 91.69 271 ARG A C 1
ATOM 2188 O O . ARG A 1 271 ? 5.434 -10.148 -7.707 1.00 91.69 271 ARG A O 1
ATOM 2195 N N . GLU A 1 272 ? 5.018 -11.449 -5.931 1.00 89.25 272 GLU A N 1
ATOM 2196 C CA . GLU A 1 272 ? 5.683 -12.617 -6.507 1.00 89.25 272 GLU A CA 1
ATOM 2197 C C . GLU A 1 272 ? 4.953 -13.044 -7.782 1.00 89.25 272 GLU A C 1
ATOM 2199 O O . GLU A 1 272 ? 3.731 -13.225 -7.806 1.00 89.25 272 GLU A O 1
ATOM 2204 N N . CYS A 1 273 ? 5.725 -13.158 -8.853 1.00 86.81 273 CYS A N 1
ATOM 2205 C CA . CYS A 1 273 ? 5.254 -13.485 -10.181 1.00 86.81 273 CYS A CA 1
ATOM 2206 C C . CYS A 1 273 ? 6.191 -14.517 -10.819 1.00 86.81 273 CYS A C 1
ATOM 2208 O O . CYS A 1 273 ? 7.314 -14.731 -10.356 1.00 86.81 273 CYS A O 1
ATOM 2210 N N . ASN A 1 274 ? 5.724 -15.190 -11.871 1.00 85.81 274 ASN A N 1
ATOM 2211 C CA . ASN A 1 274 ? 6.525 -16.219 -12.536 1.00 85.81 274 ASN A CA 1
ATOM 2212 C C . ASN A 1 274 ? 7.625 -15.641 -13.434 1.00 85.81 274 ASN A C 1
ATOM 2214 O O . ASN A 1 274 ? 8.520 -16.399 -13.825 1.00 85.81 274 ASN A O 1
ATOM 2218 N N . ASP A 1 275 ? 7.582 -14.337 -13.722 1.00 89.44 275 ASP A N 1
ATOM 2219 C CA . ASP A 1 275 ? 8.590 -13.665 -14.529 1.00 89.44 275 ASP A CA 1
ATOM 2220 C C . ASP A 1 275 ? 9.954 -13.688 -13.850 1.00 89.44 275 ASP A C 1
ATOM 2222 O O . ASP A 1 275 ? 10.100 -13.581 -12.628 1.00 89.44 275 ASP A O 1
ATOM 2226 N N . TRP A 1 276 ? 10.981 -13.831 -14.679 1.00 91.06 276 TRP A N 1
ATOM 2227 C CA . TRP A 1 276 ? 12.360 -13.971 -14.232 1.00 91.06 276 TRP A CA 1
ATOM 2228 C C . TRP A 1 276 ? 12.820 -12.767 -13.397 1.00 91.06 276 TRP A C 1
ATOM 2230 O O . TRP A 1 276 ? 13.541 -12.951 -12.420 1.00 91.06 276 TRP A O 1
ATOM 2240 N N . ILE A 1 277 ? 12.357 -11.556 -13.731 1.00 91.00 277 ILE A N 1
ATOM 2241 C CA . ILE A 1 277 ? 12.731 -10.324 -13.028 1.00 91.00 277 ILE A CA 1
ATOM 2242 C C . ILE A 1 277 ? 12.271 -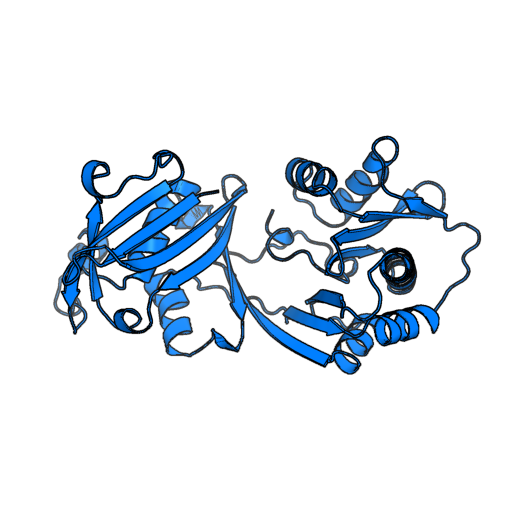10.356 -11.566 1.00 91.00 277 ILE A C 1
ATOM 2244 O O . ILE A 1 277 ? 13.047 -10.010 -10.684 1.00 91.00 277 ILE A O 1
ATOM 2248 N N . CYS A 1 278 ? 11.055 -10.848 -11.290 1.00 90.81 278 CYS A N 1
ATOM 2249 C CA . CYS A 1 278 ? 10.540 -10.997 -9.927 1.00 90.81 278 CYS A CA 1
ATOM 2250 C C . CYS A 1 278 ? 11.456 -11.906 -9.090 1.00 90.81 278 CYS A C 1
ATOM 2252 O O . CYS A 1 278 ? 11.766 -11.592 -7.943 1.00 90.81 278 CYS A O 1
ATOM 2254 N N . LYS A 1 279 ? 11.916 -13.019 -9.674 1.00 92.69 279 LYS A N 1
ATOM 2255 C CA . LYS A 1 279 ? 12.799 -13.982 -8.998 1.00 92.69 279 LYS A CA 1
ATOM 2256 C C . LYS A 1 279 ? 14.182 -13.395 -8.734 1.00 92.69 279 LYS A C 1
ATOM 2258 O O . LYS A 1 279 ? 14.645 -13.441 -7.604 1.00 92.69 279 LYS A O 1
ATOM 2263 N N . GLU A 1 280 ? 14.794 -12.762 -9.734 1.00 94.00 280 GLU A N 1
ATOM 2264 C 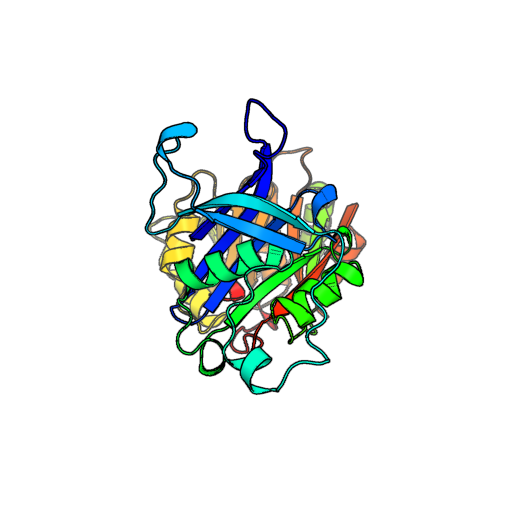CA . GLU A 1 280 ? 16.106 -12.114 -9.585 1.00 94.00 280 GLU A CA 1
ATOM 2265 C C . GLU A 1 280 ? 16.084 -10.984 -8.544 1.00 94.00 280 GLU A C 1
ATOM 2267 O O . GLU A 1 280 ? 17.021 -10.843 -7.758 1.00 94.00 280 GLU A O 1
ATOM 2272 N N . LEU A 1 281 ? 15.009 -10.187 -8.502 1.00 95.12 281 LEU A N 1
ATOM 2273 C CA . LEU A 1 281 ? 14.839 -9.141 -7.492 1.00 95.12 281 LEU A CA 1
ATOM 2274 C C . LEU A 1 281 ? 14.784 -9.731 -6.077 1.00 95.12 281 LEU A C 1
ATOM 2276 O O . LEU A 1 281 ? 15.466 -9.221 -5.188 1.00 95.12 281 LEU A O 1
ATOM 2280 N N . LEU A 1 282 ? 14.025 -10.813 -5.873 1.00 94.81 282 LEU A N 1
ATOM 2281 C CA . LEU A 1 282 ? 13.952 -11.510 -4.585 1.00 94.81 282 LEU A CA 1
ATOM 2282 C C . LEU A 1 282 ? 15.297 -12.147 -4.207 1.00 94.81 282 LEU A C 1
ATOM 2284 O O . LEU A 1 282 ? 15.768 -11.947 -3.092 1.00 94.81 282 LEU A O 1
ATOM 2288 N N . ASP A 1 283 ? 15.957 -12.835 -5.137 1.00 94.81 283 ASP A N 1
ATOM 2289 C CA . ASP A 1 283 ? 17.226 -13.533 -4.892 1.00 94.81 283 ASP A CA 1
ATOM 2290 C C . ASP A 1 283 ? 18.382 -12.575 -4.552 1.00 94.81 283 ASP A C 1
ATOM 2292 O O . ASP A 1 283 ? 19.336 -12.948 -3.863 1.00 94.81 283 ASP A O 1
ATOM 2296 N N . LYS A 1 284 ? 18.327 -11.331 -5.044 1.00 95.31 284 LYS A N 1
ATOM 2297 C CA . LYS A 1 284 ? 19.340 -10.290 -4.793 1.00 95.31 284 LYS A CA 1
ATOM 2298 C C . LYS A 1 284 ? 18.939 -9.283 -3.716 1.00 95.31 284 LYS A C 1
ATOM 2300 O O . LYS A 1 284 ? 19.730 -8.376 -3.421 1.00 95.31 284 LYS A O 1
ATOM 2305 N N . ALA A 1 285 ? 17.749 -9.413 -3.137 1.00 96.69 285 ALA A N 1
ATOM 2306 C CA . ALA A 1 285 ? 17.307 -8.567 -2.042 1.00 96.69 285 ALA A CA 1
ATOM 2307 C C . ALA A 1 285 ? 18.167 -8.786 -0.796 1.00 96.69 285 ALA A C 1
ATOM 2309 O O . ALA A 1 285 ? 18.503 -9.905 -0.417 1.00 96.69 285 ALA A O 1
ATOM 2310 N N . ARG A 1 286 ? 18.544 -7.676 -0.158 1.00 96.62 286 ARG A N 1
ATOM 2311 C CA . ARG A 1 286 ? 19.239 -7.680 1.136 1.00 96.62 286 ARG A CA 1
ATOM 2312 C C . ARG A 1 286 ? 18.257 -7.890 2.278 1.00 96.62 286 ARG A C 1
ATOM 2314 O O . ARG A 1 286 ? 18.591 -8.536 3.262 1.00 96.62 286 ARG A O 1
ATOM 2321 N N . GLU A 1 287 ? 17.059 -7.335 2.129 1.00 96.88 287 GLU A N 1
ATOM 2322 C CA . GLU A 1 287 ? 15.963 -7.466 3.079 1.00 96.88 287 GLU A CA 1
ATOM 2323 C C . GLU A 1 287 ? 14.684 -7.774 2.310 1.00 96.88 287 GLU A C 1
ATOM 2325 O O . GLU A 1 287 ? 14.421 -7.177 1.262 1.00 96.88 287 GLU A O 1
ATOM 2330 N N . ILE A 1 288 ? 13.900 -8.703 2.849 1.00 96.06 288 ILE A N 1
ATOM 2331 C CA . ILE A 1 288 ? 12.608 -9.115 2.311 1.00 96.06 288 ILE A CA 1
ATOM 2332 C C . ILE A 1 288 ? 11.629 -9.128 3.476 1.00 96.06 288 ILE A C 1
ATOM 2334 O O . ILE A 1 288 ? 11.820 -9.857 4.448 1.00 96.06 288 ILE A O 1
ATOM 2338 N N . GLN A 1 289 ? 10.572 -8.333 3.369 1.00 94.81 289 GLN A N 1
ATOM 2339 C CA . GLN A 1 289 ? 9.471 -8.328 4.318 1.00 94.81 289 GLN A CA 1
ATOM 2340 C C . GLN A 1 289 ? 8.207 -8.751 3.589 1.00 94.81 289 GLN A C 1
ATOM 2342 O O . GLN A 1 289 ? 7.747 -8.083 2.664 1.00 94.81 289 GLN A O 1
ATOM 2347 N N . ARG A 1 290 ? 7.649 -9.888 3.994 1.00 93.44 290 ARG A N 1
ATOM 2348 C CA . ARG A 1 290 ? 6.389 -10.372 3.443 1.00 93.44 290 ARG A CA 1
ATOM 2349 C C . ARG A 1 290 ? 5.227 -9.535 3.964 1.00 93.44 290 ARG A C 1
ATOM 2351 O O . ARG A 1 290 ? 5.194 -9.166 5.138 1.00 93.44 290 ARG A O 1
ATOM 2358 N N . ILE A 1 291 ? 4.262 -9.311 3.081 1.00 92.69 291 ILE A N 1
ATOM 2359 C CA . ILE A 1 291 ? 3.026 -8.586 3.337 1.00 92.69 291 ILE A CA 1
ATOM 2360 C C . ILE A 1 291 ? 1.843 -9.523 3.079 1.00 92.69 291 ILE A C 1
ATOM 2362 O O . ILE A 1 291 ? 1.758 -10.185 2.040 1.00 92.69 291 ILE A O 1
ATOM 2366 N N . HIS A 1 292 ? 0.917 -9.562 4.031 1.00 90.75 292 HIS A N 1
ATOM 2367 C CA . HIS A 1 292 ? -0.370 -10.236 3.927 1.00 90.75 292 HIS A CA 1
ATOM 2368 C C . HIS A 1 292 ? -1.458 -9.198 3.712 1.00 90.75 292 HIS A C 1
ATOM 2370 O O . HIS A 1 292 ? -1.685 -8.341 4.566 1.00 90.75 292 HIS A O 1
ATOM 2376 N N . ARG A 1 293 ? -2.139 -9.299 2.575 1.00 91.06 293 ARG A N 1
ATOM 2377 C CA . ARG A 1 293 ? -3.245 -8.417 2.227 1.00 91.06 293 ARG A CA 1
ATOM 2378 C C . ARG A 1 293 ? -4.571 -9.047 2.631 1.00 91.06 293 ARG A C 1
ATOM 2380 O O . ARG A 1 293 ? -4.855 -10.190 2.266 1.00 91.06 293 ARG A O 1
ATOM 2387 N N . PHE A 1 294 ? -5.392 -8.283 3.342 1.00 91.44 294 PHE A 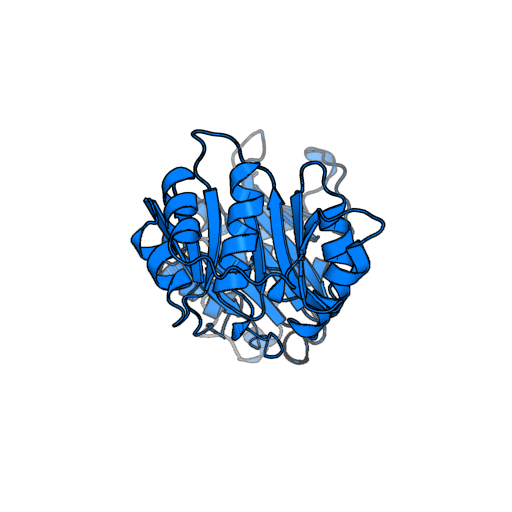N 1
ATOM 2388 C CA . PHE A 1 294 ? -6.749 -8.675 3.708 1.00 91.44 294 PHE A CA 1
ATOM 2389 C C . PHE A 1 294 ? -7.762 -7.645 3.252 1.00 91.44 294 PHE A C 1
ATOM 2391 O O . PHE A 1 294 ? -7.485 -6.448 3.235 1.00 91.44 294 PHE A O 1
ATOM 2398 N N . HIS A 1 295 ? -8.964 -8.121 2.961 1.00 91.75 295 HIS A N 1
ATOM 2399 C CA . HIS A 1 295 ? -10.109 -7.307 2.609 1.00 91.75 295 HIS A CA 1
ATOM 2400 C C . HIS A 1 295 ? -11.276 -7.609 3.541 1.00 91.75 295 HIS A C 1
ATOM 2402 O O . HIS A 1 295 ? -11.466 -8.749 3.978 1.00 91.75 295 HIS A O 1
ATOM 2408 N N . SER A 1 296 ? -12.091 -6.595 3.809 1.00 91.50 296 SER A N 1
ATOM 2409 C CA . SER A 1 296 ? -13.322 -6.777 4.570 1.00 91.50 296 SER A CA 1
ATOM 2410 C C . SER A 1 296 ? -14.366 -7.585 3.793 1.00 91.50 296 SER A C 1
ATOM 2412 O O . SER A 1 296 ? -15.163 -8.290 4.404 1.00 91.50 296 SER A O 1
ATOM 2414 N N . ARG A 1 297 ? -14.371 -7.511 2.449 1.00 87.69 297 ARG A N 1
ATOM 2415 C CA . ARG A 1 297 ? -15.453 -8.096 1.644 1.00 87.69 297 ARG A CA 1
ATOM 2416 C C . ARG A 1 297 ? -15.037 -8.766 0.337 1.00 87.69 297 ARG A C 1
ATOM 2418 O O . ARG A 1 297 ? -15.459 -9.890 0.088 1.00 87.69 297 ARG A O 1
ATOM 2425 N N . VAL A 1 298 ? -14.287 -8.088 -0.532 1.00 84.81 298 VAL A N 1
ATOM 2426 C CA . VAL A 1 298 ? -13.955 -8.600 -1.875 1.00 84.81 298 VAL A CA 1
ATOM 2427 C C . VAL A 1 298 ? -12.524 -8.269 -2.281 1.00 84.81 298 VAL A C 1
ATOM 2429 O O . VAL A 1 298 ? -11.979 -7.231 -1.914 1.00 84.81 298 VAL A O 1
ATOM 2432 N N . PHE A 1 299 ? -11.931 -9.150 -3.082 1.00 79.62 299 PHE A N 1
ATOM 2433 C CA . PHE A 1 299 ? -10.652 -8.900 -3.738 1.00 79.62 299 PHE A CA 1
ATOM 2434 C C . PHE A 1 299 ? -10.856 -8.009 -4.984 1.00 79.62 299 PHE A C 1
ATOM 2436 O O . PHE A 1 299 ? -11.784 -8.273 -5.754 1.00 79.62 299 PHE A O 1
ATOM 2443 N N . PRO A 1 300 ? -10.018 -6.984 -5.226 1.00 71.50 300 PRO A N 1
ATOM 2444 C CA . PRO A 1 300 ? -10.074 -6.187 -6.453 1.00 71.50 300 PRO A CA 1
ATOM 2445 C C . PRO A 1 300 ? -9.724 -7.024 -7.698 1.00 71.50 300 PRO A C 1
ATOM 2447 O O . PRO A 1 300 ? -8.588 -7.450 -7.877 1.00 71.50 300 PRO A O 1
ATOM 2450 N N . ILE A 1 301 ? -10.699 -7.254 -8.583 1.00 70.12 301 ILE A N 1
ATOM 2451 C CA . ILE A 1 301 ? -10.558 -8.157 -9.746 1.00 70.12 301 ILE A CA 1
ATOM 2452 C C . ILE A 1 301 ? -10.135 -7.468 -11.059 1.00 70.12 301 ILE A C 1
ATOM 2454 O O . ILE A 1 301 ? -9.911 -8.156 -12.051 1.00 70.12 301 ILE A O 1
ATOM 2458 N N . HIS A 1 302 ? -10.016 -6.137 -11.098 1.00 80.31 302 HIS A N 1
ATOM 2459 C CA . HIS A 1 302 ? -9.861 -5.370 -12.348 1.00 80.31 302 HIS A CA 1
ATOM 2460 C C . HIS A 1 302 ? -8.471 -4.741 -12.547 1.00 80.31 302 HIS A C 1
ATOM 2462 O O . HIS A 1 302 ? -8.357 -3.593 -12.977 1.00 80.31 302 HIS A O 1
ATOM 2468 N N . VAL A 1 303 ? -7.414 -5.500 -12.245 1.00 85.44 303 VAL A N 1
ATOM 2469 C CA . VAL A 1 303 ? -6.015 -5.104 -12.478 1.00 85.44 303 VAL A CA 1
ATOM 2470 C C . VAL A 1 303 ? -5.343 -6.145 -13.374 1.00 85.44 303 VAL A C 1
ATOM 2472 O O . VAL A 1 303 ? -5.385 -7.338 -13.067 1.00 85.44 303 VAL A O 1
ATOM 2475 N N . LYS A 1 304 ? -4.705 -5.702 -14.464 1.00 90.19 304 LYS A N 1
ATOM 2476 C CA . LYS A 1 304 ? -3.849 -6.532 -15.329 1.00 90.19 304 LYS A CA 1
ATOM 2477 C C . LYS A 1 304 ? -2.519 -6.777 -14.647 1.00 90.19 304 LYS A C 1
ATOM 2479 O O . LYS A 1 304 ? -1.511 -6.120 -14.906 1.00 90.19 304 LYS A O 1
ATOM 2484 N N . TRP A 1 305 ? -2.548 -7.685 -13.690 1.00 88.75 305 TRP A N 1
ATOM 2485 C CA . TRP A 1 305 ? -1.422 -7.941 -12.819 1.00 88.75 305 TRP A CA 1
ATOM 2486 C C . TRP A 1 305 ? -0.170 -8.469 -13.532 1.00 88.75 305 TRP A C 1
ATOM 2488 O O . TRP A 1 305 ? 0.922 -8.374 -12.980 1.00 88.75 305 TRP A O 1
ATOM 2498 N N . GLU A 1 306 ? -0.318 -9.049 -14.718 1.00 90.94 306 GLU A N 1
ATOM 2499 C CA . GLU A 1 306 ? 0.775 -9.428 -15.616 1.00 90.94 306 GLU A CA 1
ATOM 2500 C C . GLU A 1 306 ? 1.625 -8.229 -16.065 1.00 90.94 306 GLU A C 1
ATOM 2502 O O . GLU A 1 306 ? 2.811 -8.393 -16.323 1.00 90.94 306 GLU A O 1
ATOM 2507 N N . ASN A 1 307 ? 1.054 -7.020 -16.063 1.00 93.81 307 ASN A N 1
ATOM 2508 C CA . ASN A 1 307 ? 1.764 -5.792 -16.409 1.00 93.81 307 ASN A CA 1
ATOM 2509 C C . ASN A 1 307 ? 2.325 -5.064 -15.176 1.00 93.81 307 ASN A C 1
ATOM 2511 O O . ASN A 1 307 ? 2.923 -3.999 -15.319 1.00 93.81 307 ASN A O 1
ATOM 2515 N N . VAL A 1 308 ? 2.118 -5.591 -13.963 1.00 93.19 308 VAL A N 1
ATOM 2516 C CA . VAL A 1 308 ? 2.521 -4.961 -12.696 1.00 93.19 308 VAL A CA 1
ATOM 2517 C C . VAL A 1 308 ? 3.764 -5.656 -12.142 1.00 93.19 308 VAL A C 1
ATOM 2519 O O . VAL A 1 308 ? 3.662 -6.693 -11.486 1.00 93.19 308 VAL A O 1
ATOM 2522 N N . PHE A 1 309 ? 4.937 -5.059 -12.364 1.00 93.69 309 PHE A N 1
ATOM 2523 C CA . PHE A 1 309 ? 6.215 -5.597 -11.883 1.00 93.69 309 PHE A CA 1
ATOM 2524 C C . PHE A 1 309 ? 6.554 -5.098 -10.481 1.00 93.69 309 PHE A C 1
ATOM 2526 O O . PHE A 1 309 ? 6.860 -5.889 -9.589 1.00 93.69 309 PHE A O 1
ATOM 2533 N N . LEU A 1 310 ? 6.454 -3.783 -10.275 1.00 95.00 310 LEU A N 1
ATOM 2534 C CA . LEU A 1 310 ? 6.587 -3.147 -8.966 1.00 95.00 310 LEU A CA 1
ATOM 2535 C C . LEU A 1 310 ? 5.295 -2.399 -8.664 1.00 95.00 310 LEU A C 1
ATOM 2537 O O . LEU A 1 310 ? 4.802 -1.635 -9.494 1.00 95.00 310 LEU A O 1
ATOM 2541 N N . MET A 1 311 ? 4.741 -2.627 -7.482 1.00 91.00 311 MET A N 1
ATOM 2542 C CA . MET A 1 311 ? 3.444 -2.094 -7.090 1.00 91.00 311 MET A CA 1
ATOM 2543 C C . MET A 1 311 ? 3.575 -0.893 -6.166 1.00 91.00 311 MET A C 1
ATOM 2545 O O . MET A 1 311 ? 4.421 -0.860 -5.282 1.00 91.00 311 MET A O 1
ATOM 2549 N N . ASN A 1 312 ? 2.652 0.048 -6.310 1.00 85.31 312 ASN A N 1
ATOM 2550 C CA . ASN A 1 312 ? 2.406 1.065 -5.302 1.00 85.31 312 ASN A CA 1
ATOM 2551 C C . ASN A 1 312 ? 1.368 0.525 -4.305 1.00 85.31 312 ASN A C 1
ATOM 2553 O O . ASN A 1 312 ? 0.195 0.325 -4.646 1.00 85.31 312 ASN A O 1
ATOM 2557 N N . ILE A 1 313 ? 1.815 0.239 -3.083 1.00 78.44 313 ILE A N 1
ATOM 2558 C CA . ILE A 1 313 ? 0.978 -0.348 -2.036 1.00 78.44 313 ILE A CA 1
ATOM 2559 C C . ILE A 1 313 ? -0.237 0.548 -1.737 1.00 78.44 313 ILE A C 1
ATOM 2561 O O . ILE A 1 313 ? -0.153 1.772 -1.743 1.00 78.44 313 ILE A O 1
ATOM 2565 N N . GLY A 1 314 ? -1.412 -0.051 -1.557 1.00 67.31 314 GLY A N 1
ATOM 2566 C CA . GLY A 1 314 ? -2.660 0.688 -1.341 1.00 67.31 314 GLY A CA 1
ATOM 2567 C C . GLY A 1 314 ? -3.312 1.315 -2.590 1.00 67.31 314 GLY A C 1
ATOM 2568 O O . GLY A 1 314 ? -4.525 1.487 -2.614 1.00 67.31 314 GLY A O 1
ATOM 2569 N N . THR A 1 315 ? -2.575 1.601 -3.670 1.00 64.00 315 THR A N 1
ATOM 2570 C CA . THR A 1 315 ? -3.135 2.307 -4.854 1.00 64.00 315 THR A CA 1
ATOM 2571 C C . THR A 1 315 ? -3.820 1.424 -5.882 1.00 64.00 315 THR A C 1
ATOM 2573 O O . THR A 1 315 ? -4.529 1.922 -6.748 1.00 64.00 315 THR A O 1
ATOM 2576 N N . HIS A 1 316 ? -3.589 0.115 -5.838 1.00 56.03 316 HIS A N 1
ATOM 2577 C CA . HIS A 1 316 ? -4.276 -0.847 -6.717 1.00 56.03 316 HIS A CA 1
ATOM 2578 C C . HIS A 1 316 ? -5.654 -1.218 -6.161 1.00 56.03 316 HIS A C 1
ATOM 2580 O O . HIS A 1 316 ? -6.348 -2.080 -6.688 1.00 56.03 316 HIS A O 1
ATOM 2586 N N . LEU A 1 317 ? -6.001 -0.583 -5.044 1.00 54.53 317 LEU A N 1
ATOM 2587 C CA . LEU A 1 317 ? -7.302 -0.599 -4.415 1.00 54.53 317 LEU A CA 1
ATOM 2588 C C . LEU A 1 317 ? -8.098 0.659 -4.778 1.00 54.53 317 LEU A C 1
ATOM 2590 O O . LEU A 1 317 ? -9.224 0.783 -4.326 1.00 54.53 317 LEU A O 1
ATOM 2594 N N . LEU A 1 318 ? -7.503 1.624 -5.491 1.00 47.12 318 LEU A N 1
ATOM 2595 C CA . LEU A 1 318 ? -8.226 2.774 -6.034 1.00 47.12 318 LEU A CA 1
ATOM 2596 C C . LEU A 1 318 ? -9.095 2.379 -7.194 1.00 47.12 318 LEU A C 1
ATOM 2598 O O . LEU A 1 318 ? -8.680 1.457 -7.926 1.00 47.12 318 LEU A O 1
#

Solvent-accessible surface area (backbone atoms only — not comparable to full-atom values): 17594 Å² total; per-residue (Å²): 106,19,37,30,40,31,28,40,54,84,87,46,101,63,66,42,79,41,30,42,31,33,31,39,67,52,46,93,42,24,32,32,48,76,48,77,48,60,42,77,91,42,72,85,26,21,26,27,70,42,80,46,68,61,89,81,77,70,70,96,65,54,72,80,38,38,48,52,31,26,50,74,47,81,35,93,60,73,83,82,62,86,87,54,60,73,64,50,82,73,70,57,81,74,61,69,36,42,54,67,47,58,40,48,54,50,33,40,48,54,58,62,38,73,76,55,45,95,76,66,37,32,42,35,38,72,41,42,62,91,65,60,42,73,69,49,47,45,45,41,32,77,68,67,40,38,68,36,72,57,87,71,51,31,32,42,36,32,26,46,53,71,58,53,45,52,64,33,61,78,58,71,72,92,53,92,66,57,44,81,43,73,61,42,92,89,54,42,63,48,54,54,55,41,48,55,71,38,28,75,47,92,46,57,73,60,51,53,54,52,65,68,40,90,68,52,45,41,38,32,33,30,45,89,94,37,54,49,29,38,29,37,28,42,72,48,29,48,42,29,28,34,18,79,44,72,53,54,38,28,52,43,52,39,66,52,55,74,74,32,64,81,98,47,54,33,35,38,30,31,51,74,53,92,52,68,64,50,49,53,53,60,75,60,34,79,43,79,44,47,35,50,43,30,15,44,63,62,82,85,83,59,56,49,59,90,31,48,62,28,42,44,84,74,58,78,61,60

Foldseek 3Di:
DAKEWEWEPPDDPATDTQWIWDKAQQDLAEIETADTDGDPVQLQKWFAKDFDPCPPHDDPDPVLRYGYIYTPDIGNDDDDCVPPDPVCVVPPDCRIGRPSLVRLVSNCCNRNNPPCNQPRHKYKYKDWPVRDDPSVVCCCCVRVQLPAWDPWKKKKFWFALVLLLVLLVPQADPDVQKDKDKDDPVCCVLVLVVVCVFFVDPPPVVVVVVVPPPQKTKIFIDGPNHTFWMWIDHAQETQWTFGNDPNNSSVRSNVVSVVHDHPGIHIFMAIQDPDPSSVSRVVRTPDIIIIIMTMSHDDDPGGNNSRTGTHRPRNSSD

InterPro domains:
  IPR056017 Domain of unknown function DUF7596 [PF24524] (11-148)

Sequence (318 aa):
MATVIVLDSIEKNLPAIAALGAMHICTNNQAYLMFCECDLQYITKSVTVEDCKLETYCLKIDKSHQRCLKISNIWDKDLDYSGLPIYFSAFEDRLQQHLLVHVYEQLVNIALKTHNMDLCKNITVDLYDTDFTEKRRQLYRDLMGFMVADKGRYFQITIGKLSLQAITANKRTINPEMIYMELNSEDEFYFFDYDSVVTFMNRRSYLEFLCHIKGILGLVAIEKQQPVGYVLAVNNHILQCYANTPEIACDLIRGLSDKMSEGIPVTMFMRECNDWICKELLDKAREIQRIHRFHSRVFPIHVKWENVFLMNIGTHLL